Protein AF-A0A8J4TIN0-F1 (afdb_monomer)

Sequence (185 aa):
VQVGTSHQEQRIVGYITCTHLHAIEGDASVRCEQLDLLLQWGAEFRRNTARSAAQEKGVEDQVAFDVILGDLNFDNCSSEDKLEQQHSVFTQYRDPCRLGPGEDKPWALGTLLDTSGLYDEEVSSPESLQKVMENEEGRKEYLVFPASKNHCPSQKGRKIPLKGNGRRIDYILYREEGLRADWKV

Nearest PDB structures (foldseek):
  5uvg-assembly1_A  TM=9.210E-01  e=1.096E-22  Homo sapiens
  4fva-assembly1_A  TM=5.205E-01  e=1.744E-01  Caenorhabditis elegans

Secondary structure (DSSP, 8-state):
---EE-TTS-EEEEEEEEEE----TT-HHHHHHHHHHHHHHHHHHHHHHSPPTTTSS-PPPEEEEEEEEEE-S--SS-STTHHHHT-THHHHSB-TTEEETTEE-TT-----B-GGGTT-GGGSSHHHHHHHHHSHHHHHHHB--PPPTT--S--TT------SS----EEEEE--TT--S----

InterPro domains:
  IPR036691 Endonuclease/exonuclease/phosphatase superfamily [G3DSA:3.60.10.10] (5-184)
  IPR036691 Endonuclease/exonuclease/phosphatase superfamily [SSF56219] (15-178)
  IPR038772 Sphingomyelinase C/Sphingomyelin phosphodiesterase 2-like [PTHR16320] (1-184)

Radius of gyration: 20.29 Å; Cα contacts (8 Å, |Δi|>4): 275; chains: 1; bounding box: 51×32×59 Å

Solvent-accessible surface area (backbone atoms only — not comparable to full-atom values): 10996 Å² total; per-residue (Å²): 139,76,70,49,69,47,99,81,74,33,41,26,41,70,48,79,46,77,52,74,48,65,69,63,85,86,49,48,69,58,43,41,52,50,52,52,50,50,54,52,50,52,52,48,51,48,64,74,68,50,67,58,60,85,80,45,105,45,70,62,68,42,46,70,47,40,35,46,34,38,41,53,57,46,32,41,67,41,81,80,30,48,67,53,38,65,37,70,62,62,79,63,24,45,49,87,49,51,74,51,69,48,32,58,35,95,85,44,59,32,66,41,64,32,76,91,49,62,83,38,78,72,46,67,43,75,72,38,35,49,58,32,62,74,32,72,69,41,33,61,52,39,29,36,57,76,76,61,99,83,66,76,98,70,63,69,93,58,92,65,92,78,80,83,52,41,31,34,24,63,48,65,26,36,41,66,84,70,54,76,83,82,76,80,127

pLDDT: mean 86.43, std 16.42, range [33.03, 98.81]

Organism: Clarias magur (NCBI:txid1594786)

Foldseek 3Di:
DDAQADPVRAGEDEAEAEDAADQDQLVLVRLLVVVVVVVVVSVVVCVVPWDDCVPDVHDTHQYQWYKYWYFSNAFQADPRNQSVLPHCSCVFWPFPQAPGRNGGDQPDAADAWDPVCCPPPQCVDPVSVVVLLVDQVSLQQTAAADDDPDDDDHSHPDPDPGDDHHGHRITMIIGPPRNDPPPDD

Mean predicted aligned error: 7.44 Å

Structure (mmCIF, N/CA/C/O backbone):
data_AF-A0A8J4TIN0-F1
#
_entry.id   AF-A0A8J4TIN0-F1
#
loop_
_atom_site.group_PDB
_atom_site.id
_atom_site.type_symbol
_atom_site.label_atom_id
_atom_site.label_alt_id
_atom_site.label_comp_id
_atom_site.label_asym_id
_atom_site.label_entity_id
_atom_site.label_seq_id
_atom_site.pdbx_PDB_ins_code
_atom_site.Cartn_x
_atom_site.Cartn_y
_atom_site.Cartn_z
_atom_site.occupancy
_atom_site.B_iso_or_equiv
_atom_site.auth_seq_id
_atom_site.auth_comp_id
_atom_site.auth_asym_id
_atom_site.auth_atom_id
_atom_site.pdbx_PDB_model_num
ATOM 1 N N . VAL A 1 1 ? -17.783 8.582 6.334 1.00 66.56 1 VAL A N 1
ATOM 2 C CA . VAL A 1 1 ? -17.297 8.021 7.616 1.00 66.56 1 VAL A CA 1
ATOM 3 C C . VAL A 1 1 ? -17.454 9.093 8.681 1.00 66.56 1 VAL A C 1
ATOM 5 O O . VAL A 1 1 ? -16.962 10.192 8.463 1.00 66.56 1 VAL A O 1
ATOM 8 N N . GLN A 1 2 ? -18.183 8.825 9.765 1.00 77.19 2 GLN A N 1
ATOM 9 C CA . GLN A 1 2 ? -18.395 9.778 10.862 1.00 77.19 2 GLN A CA 1
ATOM 10 C C . GLN A 1 2 ? -17.591 9.318 12.080 1.00 77.19 2 GLN A C 1
ATOM 12 O O . GLN A 1 2 ? -17.669 8.153 12.450 1.00 77.19 2 GLN A O 1
ATOM 17 N N . VAL A 1 3 ? -16.824 10.223 12.686 1.00 85.94 3 VAL A N 1
ATOM 18 C CA . VAL A 1 3 ? -16.148 10.028 13.980 1.00 85.94 3 VAL A CA 1
ATOM 19 C C . VAL A 1 3 ? -16.729 11.015 14.993 1.00 85.94 3 VAL A C 1
ATOM 21 O O . VAL A 1 3 ? -17.290 12.037 14.597 1.00 85.94 3 VAL A O 1
ATOM 24 N N . GLY A 1 4 ? -16.616 10.725 16.288 1.00 84.94 4 GLY A N 1
ATOM 25 C CA . GLY A 1 4 ? -17.179 11.561 17.353 1.00 84.94 4 GLY A CA 1
ATOM 26 C C . GLY A 1 4 ? -18.095 10.759 18.266 1.00 84.94 4 GLY A C 1
ATOM 27 O O . GLY A 1 4 ? -17.682 9.724 18.776 1.00 84.94 4 GLY A O 1
ATOM 28 N N . THR A 1 5 ? -19.324 11.222 18.470 1.00 84.38 5 THR A N 1
ATOM 29 C CA . THR A 1 5 ? -20.308 10.554 19.333 1.00 84.38 5 THR A CA 1
ATOM 30 C C . THR A 1 5 ? -21.545 10.190 18.518 1.00 84.38 5 THR A C 1
ATOM 32 O O . THR A 1 5 ? -22.040 11.007 17.741 1.00 84.38 5 THR A O 1
ATOM 35 N N . SER A 1 6 ? -22.030 8.959 18.667 1.00 83.12 6 SER A N 1
ATOM 36 C CA . SER A 1 6 ? -23.252 8.472 18.032 1.00 83.12 6 SER A CA 1
ATOM 37 C C . SER A 1 6 ? -24.503 9.034 18.720 1.00 83.12 6 SER A C 1
ATOM 39 O O . SER A 1 6 ? -24.442 9.576 19.823 1.00 83.12 6 SER A O 1
ATOM 41 N N . HIS A 1 7 ? -25.673 8.842 18.105 1.00 79.50 7 HIS A N 1
ATOM 42 C CA . HIS A 1 7 ? -26.965 9.183 18.718 1.00 79.50 7 HIS A CA 1
ATOM 43 C C . HIS A 1 7 ? -27.256 8.426 20.026 1.00 79.50 7 HIS A C 1
ATOM 45 O O . HIS A 1 7 ? -28.140 8.829 20.774 1.00 79.50 7 HIS A O 1
ATOM 51 N N . GLN A 1 8 ? -26.529 7.339 20.297 1.00 80.31 8 GLN A N 1
ATOM 52 C CA . GLN A 1 8 ? -26.635 6.531 21.516 1.00 80.31 8 GLN A CA 1
ATOM 53 C C . GLN A 1 8 ? -25.524 6.862 22.528 1.00 80.31 8 GLN A C 1
ATOM 55 O O . GLN A 1 8 ? -25.209 6.039 23.380 1.00 80.31 8 GLN A O 1
ATOM 60 N N . GLU A 1 9 ? -24.881 8.029 22.396 1.00 81.56 9 GLU A N 1
ATOM 61 C CA . GLU A 1 9 ? -23.750 8.472 23.228 1.00 81.56 9 GLU A CA 1
ATOM 62 C C . GLU A 1 9 ? -22.505 7.562 23.163 1.00 81.56 9 GLU A C 1
ATOM 64 O O . GLU A 1 9 ? -21.569 7.702 23.950 1.00 81.56 9 GLU A O 1
ATOM 69 N N . GLN A 1 10 ? -22.440 6.659 22.180 1.00 84.12 10 GLN A N 1
ATOM 70 C CA . GLN A 1 10 ? -21.285 5.792 21.955 1.00 84.12 10 GLN A CA 1
ATOM 71 C C . GLN A 1 10 ? -20.207 6.539 21.166 1.00 84.12 10 GLN A C 1
ATOM 73 O O . GLN A 1 10 ? -20.497 7.184 20.157 1.00 84.12 10 GLN A O 1
ATOM 78 N N . ARG A 1 11 ? -18.945 6.439 21.587 1.00 86.38 11 ARG A N 1
ATOM 79 C CA . ARG A 1 11 ? -17.830 7.060 20.867 1.00 86.38 11 ARG A CA 1
ATOM 80 C C . ARG A 1 11 ? -17.535 6.281 19.586 1.00 86.38 11 ARG A C 1
ATOM 82 O O . ARG A 1 11 ? -17.356 5.069 19.623 1.00 86.38 11 ARG A O 1
ATOM 89 N N . ILE A 1 12 ? -17.445 6.991 18.469 1.00 89.75 12 ILE A N 1
ATOM 90 C CA . ILE A 1 12 ? -17.038 6.461 17.172 1.00 89.75 12 ILE A CA 1
ATOM 91 C C . ILE A 1 12 ? -15.608 6.926 16.886 1.00 89.75 12 ILE A C 1
ATOM 93 O O . ILE A 1 12 ? -15.347 8.129 16.790 1.00 89.75 12 ILE A O 1
ATOM 97 N N . VAL A 1 13 ? -14.678 5.982 16.759 1.00 91.31 13 VAL A N 1
ATOM 98 C CA . VAL A 1 13 ? -13.233 6.226 16.623 1.00 91.31 13 VAL A CA 1
ATOM 99 C C . VAL A 1 13 ? -12.678 5.629 15.335 1.00 91.31 13 VAL A C 1
ATOM 101 O O . VAL A 1 13 ? -13.277 4.738 14.739 1.00 91.31 13 VAL A O 1
ATOM 104 N N . GLY A 1 14 ? -11.505 6.094 14.919 1.00 93.06 14 GLY A N 1
ATOM 105 C CA . GLY A 1 14 ? -10.741 5.496 13.831 1.00 93.06 14 GLY A CA 1
ATOM 106 C C . GLY A 1 14 ? -9.277 5.354 14.223 1.00 93.06 14 GLY A C 1
ATOM 107 O O . GLY A 1 14 ? -8.765 6.159 15.002 1.00 93.06 14 GLY A O 1
ATOM 108 N N . TYR A 1 15 ? -8.623 4.330 13.688 1.00 95.50 15 TYR A N 1
ATOM 109 C CA . TYR A 1 15 ? -7.209 4.047 13.912 1.00 95.50 15 TYR A CA 1
ATOM 110 C C . TYR A 1 15 ? -6.433 4.219 12.607 1.00 95.50 15 TYR A C 1
ATOM 112 O O . TYR A 1 15 ? -6.890 3.804 11.542 1.00 95.50 15 TYR A O 1
ATOM 120 N N . ILE A 1 16 ? -5.277 4.877 12.694 1.00 97.31 16 ILE A N 1
ATOM 121 C CA . ILE A 1 16 ? -4.362 5.083 11.571 1.00 97.31 16 ILE A CA 1
ATOM 122 C C . ILE A 1 16 ? -2.955 4.767 12.057 1.00 97.31 16 ILE A C 1
ATOM 124 O O . ILE A 1 16 ? -2.523 5.265 13.096 1.00 97.31 16 ILE A O 1
ATOM 128 N N . THR A 1 17 ? -2.230 3.970 11.288 1.00 98.12 17 THR A N 1
ATOM 129 C CA . THR A 1 17 ? -0.797 3.745 11.447 1.00 98.12 17 THR A CA 1
ATOM 130 C C . THR A 1 17 ? -0.103 4.095 10.140 1.00 98.12 17 THR A C 1
ATOM 132 O O . THR A 1 17 ? -0.510 3.630 9.080 1.00 98.12 17 THR A O 1
ATOM 135 N N . CYS A 1 18 ? 0.932 4.929 10.219 1.00 98.31 18 CYS A N 1
ATOM 136 C CA . CYS A 1 18 ? 1.785 5.286 9.091 1.00 98.31 18 CYS A CA 1
ATOM 137 C C . CYS A 1 18 ? 3.215 4.833 9.397 1.00 98.31 18 CYS A C 1
ATOM 139 O O . CYS A 1 18 ? 3.707 5.118 10.491 1.00 98.31 18 CYS A O 1
ATOM 141 N N . THR A 1 19 ? 3.862 4.117 8.478 1.00 98.56 19 THR A N 1
ATOM 142 C CA . THR A 1 19 ? 5.218 3.582 8.678 1.00 98.56 19 THR A CA 1
ATOM 143 C C . THR A 1 19 ? 6.106 3.779 7.449 1.00 98.56 19 THR A C 1
ATOM 145 O O . THR A 1 19 ? 5.620 4.038 6.352 1.00 98.56 19 THR A O 1
ATOM 148 N N . HIS A 1 20 ? 7.415 3.656 7.653 1.00 98.69 20 HIS A N 1
ATOM 149 C CA . HIS A 1 20 ? 8.422 3.563 6.602 1.00 98.69 20 HIS A CA 1
ATOM 150 C C . HIS A 1 20 ? 9.360 2.410 6.984 1.00 98.69 20 HIS A C 1
ATOM 152 O O . HIS A 1 20 ? 10.064 2.496 7.993 1.00 98.69 20 HIS A O 1
ATOM 158 N N . LEU A 1 21 ? 9.317 1.310 6.230 1.00 98.62 21 LEU A N 1
ATOM 159 C CA . LEU A 1 21 ? 10.088 0.097 6.523 1.00 98.62 21 LEU A CA 1
ATOM 160 C C . LEU A 1 21 ? 11.512 0.142 5.956 1.00 98.62 21 LEU A C 1
ATOM 162 O O . LEU A 1 21 ? 11.878 1.025 5.189 1.00 98.62 21 LEU A O 1
ATOM 166 N N . HIS A 1 22 ? 12.330 -0.834 6.342 1.00 98.31 22 HIS A N 1
ATOM 167 C CA . HIS A 1 22 ? 13.711 -0.985 5.889 1.00 98.31 22 HIS A CA 1
ATOM 168 C C . HIS A 1 22 ? 13.824 -1.078 4.358 1.00 98.31 22 HIS A C 1
ATOM 170 O O . HIS A 1 22 ? 13.220 -1.950 3.734 1.00 98.31 22 HIS A O 1
ATOM 176 N N . ALA A 1 23 ? 14.640 -0.201 3.769 1.00 96.38 23 ALA A N 1
ATOM 177 C CA . ALA A 1 23 ? 14.679 0.026 2.322 1.00 96.38 23 ALA A CA 1
ATOM 178 C C . ALA A 1 23 ? 15.636 -0.885 1.535 1.00 96.38 23 ALA A C 1
ATOM 180 O O . ALA A 1 23 ? 15.582 -0.920 0.309 1.00 96.38 23 ALA A O 1
ATOM 181 N N . ILE A 1 24 ? 16.548 -1.600 2.203 1.00 93.38 24 ILE A N 1
ATOM 182 C CA . ILE A 1 24 ? 17.577 -2.377 1.498 1.00 93.38 24 ILE A CA 1
ATOM 183 C C . ILE A 1 24 ? 16.939 -3.606 0.839 1.00 93.38 24 ILE A C 1
ATOM 185 O O . ILE A 1 24 ? 16.330 -4.450 1.500 1.00 93.38 24 ILE A O 1
ATOM 189 N N . GLU A 1 25 ? 17.081 -3.720 -0.480 1.00 86.69 25 GLU A N 1
ATOM 190 C CA . GLU A 1 25 ? 16.621 -4.886 -1.237 1.00 86.69 25 GLU A CA 1
ATOM 191 C C . GLU A 1 25 ? 17.350 -6.163 -0.790 1.00 86.69 25 GLU A C 1
ATOM 193 O O . GLU A 1 25 ? 18.559 -6.158 -0.565 1.00 86.69 25 GLU A O 1
ATOM 198 N N . GLY A 1 26 ? 16.617 -7.274 -0.678 1.00 86.19 26 GLY A N 1
ATOM 199 C CA . GLY A 1 26 ? 17.156 -8.562 -0.226 1.00 86.19 26 GLY A CA 1
ATOM 200 C C . GLY A 1 26 ? 17.101 -8.793 1.289 1.00 86.19 26 GLY A C 1
ATOM 201 O O . GLY A 1 26 ? 17.151 -9.946 1.716 1.00 86.19 26 GLY A O 1
ATOM 202 N N . ASP A 1 27 ? 16.884 -7.750 2.096 1.00 95.06 27 ASP A N 1
ATOM 203 C CA . ASP A 1 27 ? 16.746 -7.851 3.558 1.00 95.06 27 ASP A CA 1
ATOM 204 C C . ASP A 1 27 ? 15.302 -8.184 3.990 1.00 95.06 27 ASP A C 1
ATOM 206 O O . ASP A 1 27 ? 14.740 -7.599 4.922 1.00 95.06 27 ASP A O 1
ATOM 210 N N . ALA A 1 28 ? 14.687 -9.161 3.320 1.00 96.25 28 ALA A N 1
ATOM 211 C CA . ALA A 1 28 ? 13.291 -9.542 3.529 1.00 96.25 28 ALA A CA 1
ATOM 212 C C . ALA A 1 28 ? 12.978 -9.948 4.978 1.00 96.25 28 ALA A C 1
ATOM 214 O O . ALA A 1 28 ? 11.916 -9.629 5.509 1.00 96.25 28 ALA A O 1
ATOM 215 N N . SER A 1 29 ? 13.920 -10.606 5.664 1.00 97.62 29 SER A N 1
ATOM 216 C CA . SER A 1 29 ? 13.745 -10.992 7.069 1.00 97.62 29 SER A CA 1
ATOM 217 C C . SER A 1 29 ? 13.587 -9.786 7.995 1.00 97.62 29 SER A C 1
ATOM 219 O O . SER A 1 29 ? 12.789 -9.849 8.926 1.00 97.62 29 SER A O 1
ATOM 221 N N . VAL A 1 30 ? 14.306 -8.690 7.722 1.00 98.44 30 VAL A N 1
ATOM 222 C CA . VAL A 1 30 ? 14.213 -7.451 8.508 1.00 98.44 30 VAL A CA 1
ATOM 223 C C . VAL A 1 30 ? 12.834 -6.828 8.321 1.00 98.44 30 VAL A C 1
ATOM 225 O O . VAL A 1 30 ? 12.182 -6.478 9.301 1.00 98.44 30 VAL A O 1
ATOM 228 N N . ARG A 1 31 ? 12.349 -6.740 7.075 1.00 98.69 31 ARG A N 1
ATOM 229 C CA . ARG A 1 31 ? 11.003 -6.218 6.798 1.00 98.69 31 ARG A CA 1
ATOM 230 C C . ARG A 1 31 ? 9.904 -7.088 7.410 1.00 98.69 31 ARG A C 1
ATOM 232 O O . ARG A 1 31 ? 8.967 -6.540 7.980 1.00 98.69 31 ARG A O 1
ATOM 239 N N . CYS A 1 32 ? 10.026 -8.416 7.362 1.00 98.69 32 CYS A N 1
ATOM 240 C CA . CYS A 1 32 ? 9.088 -9.321 8.037 1.00 98.69 32 CYS A CA 1
ATOM 241 C C . CYS A 1 32 ? 9.041 -9.076 9.552 1.00 98.69 32 CYS A C 1
ATOM 243 O O . CYS A 1 32 ? 7.956 -8.914 10.100 1.00 98.69 32 CYS A O 1
ATOM 245 N N . GLU A 1 33 ? 10.193 -8.959 10.219 1.00 98.75 33 GLU A N 1
ATOM 246 C CA . GLU A 1 33 ? 10.240 -8.647 11.655 1.00 98.75 33 GLU A CA 1
ATOM 247 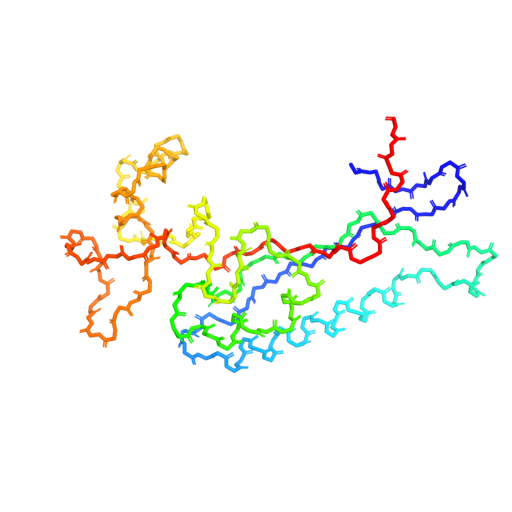C C . GLU A 1 33 ? 9.613 -7.277 11.961 1.00 98.75 33 GLU A C 1
ATOM 249 O O . GLU A 1 33 ? 8.860 -7.120 12.923 1.00 98.75 33 GLU A O 1
ATOM 254 N N . GLN A 1 34 ? 9.857 -6.275 11.113 1.00 98.81 34 GLN A N 1
ATOM 255 C CA . GLN A 1 34 ? 9.218 -4.968 11.256 1.00 98.81 34 GLN A CA 1
ATOM 256 C C . GLN A 1 34 ? 7.693 -5.036 11.089 1.00 98.81 34 GLN A C 1
ATOM 258 O O . GLN A 1 34 ? 6.978 -4.327 11.797 1.00 98.81 34 GLN A O 1
ATOM 263 N N . LEU A 1 35 ? 7.178 -5.882 10.192 1.00 98.81 35 LEU A N 1
ATOM 264 C CA . LEU A 1 35 ? 5.739 -6.099 10.030 1.00 98.81 35 LEU A CA 1
ATOM 265 C C . LEU A 1 35 ? 5.125 -6.837 11.233 1.00 98.81 35 LEU A C 1
ATOM 267 O O . LEU A 1 35 ? 3.998 -6.519 11.621 1.00 98.81 35 LEU A O 1
ATOM 2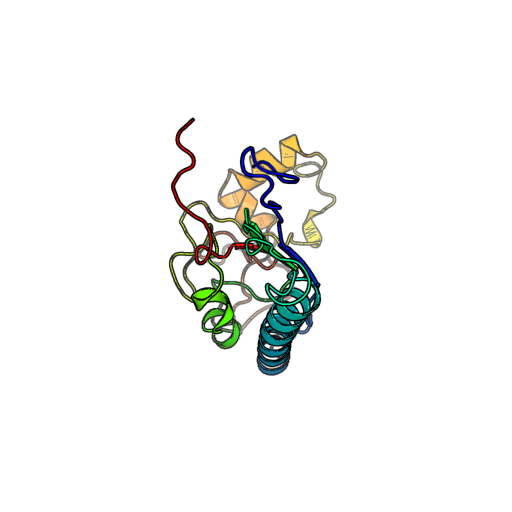71 N N . ASP A 1 36 ? 5.845 -7.778 11.848 1.00 98.69 36 ASP A N 1
ATOM 272 C CA . ASP A 1 36 ? 5.425 -8.420 13.101 1.00 98.69 36 ASP A CA 1
ATOM 273 C C . ASP A 1 36 ? 5.310 -7.386 14.235 1.00 98.69 36 ASP A C 1
ATOM 275 O O . ASP A 1 36 ? 4.274 -7.293 14.906 1.00 98.69 36 ASP A O 1
ATOM 279 N N . LEU A 1 37 ? 6.336 -6.544 14.402 1.00 98.75 37 LEU A N 1
ATOM 280 C CA . LEU A 1 37 ? 6.343 -5.458 15.387 1.00 98.75 37 LEU A CA 1
ATOM 281 C C . LEU A 1 37 ? 5.236 -4.433 15.120 1.00 98.75 37 LEU A C 1
ATOM 283 O O . LEU A 1 37 ? 4.566 -3.996 16.054 1.00 98.75 37 LEU A O 1
ATOM 287 N N . LEU A 1 38 ? 4.985 -4.091 13.854 1.00 98.50 38 LEU A N 1
ATOM 288 C CA . LEU A 1 38 ? 3.901 -3.196 13.445 1.00 98.50 38 LEU A CA 1
ATOM 289 C C . LEU A 1 38 ? 2.533 -3.711 13.916 1.00 98.50 38 LEU A C 1
ATOM 291 O O . LEU A 1 38 ? 1.742 -2.948 14.476 1.00 98.50 38 LEU A O 1
ATOM 295 N N . LEU A 1 39 ? 2.257 -5.005 13.729 1.00 97.88 39 LEU A N 1
ATOM 296 C CA . LEU A 1 39 ? 1.016 -5.629 14.194 1.00 97.88 39 LEU A CA 1
ATOM 297 C C . LEU A 1 39 ? 0.927 -5.646 15.724 1.00 97.88 39 LEU A C 1
ATOM 299 O O . LEU A 1 39 ? -0.133 -5.341 16.282 1.00 97.88 39 LEU A O 1
ATOM 303 N N . GLN A 1 40 ? 2.030 -5.967 16.404 1.00 98.19 40 GLN A N 1
ATOM 304 C CA . GLN A 1 40 ? 2.100 -5.967 17.863 1.00 98.19 40 GLN A CA 1
ATOM 305 C C . GLN A 1 40 ? 1.826 -4.572 18.439 1.00 98.19 40 GLN A C 1
ATOM 307 O O . GLN A 1 40 ? 0.961 -4.424 19.308 1.00 98.19 40 GLN A O 1
ATOM 312 N N . TRP A 1 41 ? 2.517 -3.547 17.939 1.00 98.38 41 TRP A N 1
ATOM 313 C CA . TRP A 1 41 ? 2.365 -2.167 18.396 1.00 98.38 41 TRP A CA 1
ATOM 314 C C . TRP A 1 41 ? 0.992 -1.597 18.055 1.00 98.38 41 TRP A C 1
ATOM 316 O O . TRP A 1 41 ? 0.397 -0.921 18.891 1.00 98.38 41 TRP A O 1
ATOM 326 N N . GLY A 1 42 ? 0.433 -1.916 16.883 1.00 95.75 42 GLY A N 1
ATOM 327 C CA . GLY A 1 42 ? -0.932 -1.523 16.528 1.00 95.75 42 GLY A CA 1
ATOM 328 C C . GLY A 1 42 ? -1.975 -2.106 17.492 1.00 95.75 42 GLY A C 1
ATOM 329 O O . GLY A 1 42 ? -2.870 -1.397 17.963 1.00 95.75 42 GLY A O 1
ATOM 330 N N . ALA A 1 43 ? -1.833 -3.385 17.855 1.00 94.19 43 ALA A N 1
ATOM 331 C CA . ALA A 1 43 ? -2.702 -4.033 18.836 1.00 94.19 43 ALA A CA 1
ATOM 332 C C . ALA A 1 43 ? -2.529 -3.449 20.251 1.00 94.19 43 ALA A C 1
ATOM 334 O O . ALA A 1 43 ? -3.515 -3.260 20.968 1.00 94.19 43 ALA A O 1
ATOM 335 N N . GLU A 1 44 ? -1.295 -3.147 20.656 1.00 96.19 44 GLU A N 1
ATOM 336 C CA . GLU A 1 44 ? -0.998 -2.501 21.935 1.00 96.19 44 GLU A CA 1
ATOM 337 C C . GLU A 1 44 ? -1.581 -1.087 22.010 1.00 96.19 44 GLU A C 1
ATOM 339 O O . GLU A 1 44 ? -2.279 -0.762 22.972 1.00 96.19 44 GLU A O 1
ATOM 344 N N . PHE A 1 45 ? -1.377 -0.272 20.974 1.00 95.56 45 PHE A N 1
ATOM 345 C CA . PHE A 1 45 ? -1.922 1.079 20.888 1.00 95.56 45 PHE A CA 1
ATOM 346 C C . PHE A 1 45 ? -3.446 1.070 21.006 1.00 95.56 45 PHE A C 1
ATOM 348 O O . PHE A 1 45 ? -4.011 1.821 21.802 1.00 95.56 45 PHE A O 1
ATOM 355 N N . ARG A 1 46 ? -4.122 0.172 20.280 1.00 91.25 46 ARG A N 1
ATOM 356 C CA . ARG A 1 46 ? -5.572 -0.027 20.403 1.00 91.25 46 ARG A CA 1
ATOM 357 C C . ARG A 1 46 ? -5.985 -0.367 21.828 1.00 91.25 46 ARG A C 1
ATOM 359 O O . ARG A 1 46 ? -6.879 0.279 22.360 1.00 91.25 46 ARG A O 1
ATOM 366 N N . ARG A 1 47 ? -5.323 -1.337 22.460 1.00 90.19 47 ARG A N 1
ATOM 367 C CA . ARG A 1 47 ? -5.635 -1.758 23.834 1.00 90.19 47 ARG A CA 1
ATOM 368 C C . ARG A 1 47 ? -5.465 -0.620 24.844 1.00 90.19 47 ARG A C 1
ATOM 370 O O . ARG A 1 47 ? -6.281 -0.493 25.747 1.00 90.19 47 ARG A O 1
ATOM 377 N N . ASN A 1 48 ? -4.431 0.200 24.673 1.00 91.50 48 ASN A N 1
ATOM 378 C CA . ASN A 1 48 ? -4.094 1.285 25.598 1.00 91.50 48 ASN A CA 1
ATOM 379 C C . ASN A 1 48 ? -4.952 2.542 25.399 1.00 91.50 48 ASN A C 1
ATOM 381 O O . ASN A 1 48 ? -5.019 3.385 26.291 1.00 91.50 48 ASN A O 1
ATOM 385 N N . THR A 1 49 ? -5.585 2.691 24.235 1.00 90.00 49 THR A N 1
ATOM 386 C CA . THR A 1 49 ? -6.400 3.870 23.893 1.00 90.00 49 THR A CA 1
ATOM 387 C C . THR A 1 49 ? -7.898 3.589 23.853 1.00 90.00 49 THR A C 1
ATOM 389 O O . THR A 1 49 ? -8.688 4.536 23.876 1.00 90.00 49 THR A O 1
ATOM 392 N N . ALA A 1 50 ? -8.293 2.315 23.804 1.00 84.31 50 ALA A N 1
ATOM 393 C CA . ALA A 1 50 ? -9.676 1.900 23.960 1.00 84.31 50 ALA A CA 1
ATOM 394 C C . ALA A 1 50 ? -10.170 2.260 25.364 1.00 84.31 50 ALA A C 1
ATOM 396 O O . ALA A 1 50 ? -9.489 2.019 26.366 1.00 84.31 50 ALA A O 1
ATOM 397 N N . ARG A 1 51 ? -11.381 2.814 25.454 1.00 73.69 51 ARG A N 1
ATOM 398 C CA . ARG A 1 51 ? -12.036 2.972 26.755 1.00 73.69 51 ARG A CA 1
ATOM 399 C C . ARG A 1 51 ? -12.323 1.595 27.346 1.00 73.69 51 ARG A C 1
ATOM 401 O O . ARG A 1 51 ? -13.011 0.779 26.741 1.00 73.69 51 ARG A O 1
ATOM 408 N N . SER A 1 52 ? -11.810 1.346 28.548 1.00 57.78 52 SER A N 1
ATOM 409 C CA . SER A 1 52 ? -12.184 0.160 29.312 1.00 57.78 52 SER A CA 1
ATOM 410 C C . SER A 1 52 ? -13.633 0.297 29.777 1.00 57.78 52 SER A C 1
ATOM 412 O O . SER A 1 52 ? -13.972 1.267 30.460 1.00 57.78 52 SER A O 1
ATOM 414 N N . ALA A 1 53 ? -14.460 -0.713 29.495 1.00 52.31 53 ALA A N 1
ATOM 415 C CA . ALA A 1 53 ? -15.817 -0.854 30.036 1.00 52.31 53 ALA A CA 1
ATOM 416 C C . ALA A 1 53 ? -15.869 -0.844 31.585 1.00 52.31 53 ALA A C 1
ATOM 418 O O . ALA A 1 53 ? -16.948 -0.814 32.172 1.00 52.31 53 ALA A O 1
ATOM 419 N N . ALA A 1 54 ? -14.711 -0.887 32.261 1.00 49.25 54 ALA A N 1
ATOM 420 C CA . ALA A 1 54 ? -14.592 -0.854 33.714 1.00 49.25 54 ALA A CA 1
ATOM 421 C C . ALA A 1 54 ? -14.457 0.559 34.323 1.00 49.25 54 ALA A C 1
ATOM 423 O O . ALA A 1 54 ? -14.583 0.682 35.540 1.00 49.25 54 ALA A O 1
ATOM 424 N N . GLN A 1 55 ? -14.179 1.613 33.540 1.00 51.56 55 GLN A N 1
ATOM 425 C CA . GLN A 1 55 ? -13.912 2.959 34.089 1.00 51.56 55 GLN A CA 1
ATOM 426 C C . GLN A 1 55 ? -15.115 3.908 34.078 1.00 51.56 55 GLN A C 1
ATOM 428 O O . GLN A 1 55 ? -15.205 4.788 34.927 1.00 51.56 55 GLN A O 1
ATOM 433 N N . GLU A 1 56 ? -16.081 3.682 33.201 1.00 50.12 56 GLU A N 1
ATOM 434 C CA . GLU A 1 56 ? -17.394 4.324 33.216 1.00 50.12 56 GLU A CA 1
ATOM 435 C C . GLU A 1 56 ? -18.413 3.244 32.843 1.00 50.12 56 GLU A C 1
ATOM 437 O O . GLU A 1 56 ? -18.037 2.235 32.255 1.00 50.12 56 GLU A O 1
ATOM 442 N N . LYS A 1 57 ? -19.695 3.412 33.180 1.00 52.56 57 LYS A N 1
ATOM 443 C CA . LYS A 1 57 ? -20.797 2.514 32.768 1.00 52.56 57 LYS A CA 1
ATOM 444 C C . LYS A 1 57 ? -21.030 2.568 31.240 1.00 52.56 57 LYS A C 1
ATOM 446 O O . LYS A 1 57 ? -22.139 2.841 30.791 1.00 52.56 57 LYS A O 1
ATOM 451 N N . GLY A 1 58 ? -19.970 2.433 30.454 1.00 55.03 58 GLY A N 1
ATOM 452 C CA . GLY A 1 58 ? -19.837 2.938 29.101 1.00 55.03 58 GLY A CA 1
ATOM 453 C C . GLY A 1 58 ? -19.707 1.815 28.088 1.00 55.03 58 GLY A C 1
ATOM 454 O O . GLY A 1 58 ? -18.986 0.840 28.288 1.00 55.03 58 GLY A O 1
ATOM 455 N N . VAL A 1 59 ? -20.439 1.986 26.997 1.00 66.88 59 VAL A N 1
ATOM 456 C CA . VAL A 1 59 ? -20.405 1.152 25.797 1.00 66.88 59 VAL A CA 1
ATOM 457 C C . VAL A 1 59 ? -18.988 1.173 25.202 1.00 66.88 59 VAL A C 1
ATOM 459 O O . VAL A 1 59 ? -18.361 2.233 25.178 1.00 66.88 59 VAL A O 1
ATOM 462 N N . GLU A 1 60 ? -18.484 0.027 24.726 1.00 78.88 60 GLU A N 1
ATOM 463 C CA . GLU A 1 60 ? -17.195 -0.048 24.014 1.00 78.88 60 GLU A CA 1
ATOM 464 C C . GLU A 1 60 ? -17.141 0.939 22.837 1.00 78.88 60 GLU A C 1
ATOM 466 O O . GLU A 1 60 ? -18.165 1.234 22.214 1.00 78.88 60 GLU A O 1
ATOM 471 N N . ASP A 1 61 ? -15.947 1.432 22.502 1.00 85.31 61 ASP A N 1
ATOM 472 C CA . ASP A 1 61 ? -15.763 2.323 21.355 1.00 85.31 61 ASP A CA 1
ATOM 473 C C . ASP A 1 61 ? -16.208 1.626 20.051 1.00 85.31 61 ASP A C 1
ATOM 475 O O . ASP A 1 61 ? -15.821 0.494 19.753 1.00 85.31 61 ASP A O 1
ATOM 479 N N . GLN A 1 62 ? -17.002 2.317 19.232 1.00 86.88 62 GLN A N 1
ATOM 480 C CA . GLN A 1 62 ? -17.331 1.874 17.881 1.00 86.88 62 GLN A CA 1
ATOM 481 C C . GLN A 1 62 ? -16.192 2.255 16.933 1.00 86.88 62 GLN A C 1
ATOM 483 O O . GLN A 1 62 ? -15.900 3.431 16.727 1.00 86.88 62 GLN A O 1
ATOM 488 N N . VAL A 1 63 ? -15.563 1.269 16.304 1.00 90.06 63 VAL A N 1
ATOM 489 C CA . VAL A 1 63 ? -14.480 1.503 15.343 1.00 90.06 63 VAL A CA 1
ATOM 490 C C . VAL A 1 63 ? -15.072 1.726 13.951 1.00 90.06 63 VAL A C 1
ATOM 492 O O . VAL A 1 63 ? -15.678 0.826 13.377 1.00 90.06 63 VAL A O 1
ATOM 495 N N . ALA A 1 64 ? -14.887 2.921 13.396 1.00 91.50 64 ALA A N 1
ATOM 496 C CA . ALA A 1 64 ? -15.324 3.269 12.047 1.00 91.50 64 ALA A CA 1
ATOM 497 C C . ALA A 1 64 ? -14.313 2.891 10.957 1.00 91.50 64 ALA A C 1
ATOM 499 O O . ALA A 1 64 ? -14.716 2.650 9.824 1.00 91.50 64 ALA A O 1
ATOM 500 N N . PHE A 1 65 ? -13.016 2.881 11.272 1.00 93.62 65 PHE A N 1
ATOM 501 C CA . PHE A 1 65 ? -11.954 2.436 10.368 1.00 93.62 65 PHE A CA 1
ATOM 502 C C . PHE A 1 65 ? -10.676 2.100 11.132 1.00 93.62 65 PHE A C 1
ATOM 504 O O . PHE A 1 65 ? -10.443 2.582 12.243 1.00 93.62 65 PHE A O 1
ATOM 511 N N . ASP A 1 66 ? -9.845 1.284 10.497 1.00 95.75 66 ASP A N 1
ATOM 512 C CA . ASP A 1 66 ? -8.512 0.922 10.953 1.00 95.75 66 ASP A CA 1
ATOM 513 C C . ASP A 1 66 ? -7.614 0.739 9.739 1.00 95.75 66 ASP A C 1
ATOM 515 O O . ASP A 1 66 ? -7.875 -0.139 8.909 1.00 95.75 66 ASP A O 1
ATOM 519 N N . VAL A 1 67 ? -6.622 1.612 9.603 1.00 97.81 67 VAL A N 1
ATOM 520 C CA . VAL A 1 67 ? -5.817 1.733 8.391 1.00 97.81 67 VAL A CA 1
ATOM 521 C C . VAL A 1 67 ? -4.338 1.667 8.737 1.00 97.81 67 VAL A C 1
ATOM 523 O O . VAL A 1 67 ? -3.865 2.404 9.601 1.00 97.81 67 VAL A O 1
ATOM 526 N N . ILE A 1 68 ? -3.600 0.837 8.003 1.00 98.50 68 ILE A N 1
ATOM 5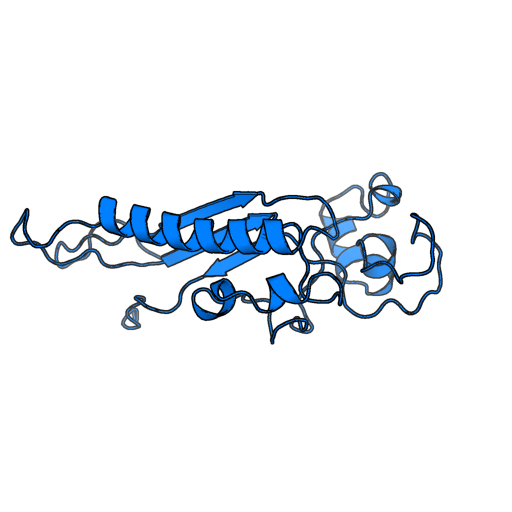27 C CA . ILE A 1 68 ? -2.136 0.859 7.956 1.00 98.50 68 ILE A CA 1
ATOM 528 C C . ILE A 1 68 ? -1.736 1.399 6.589 1.00 98.50 68 ILE A C 1
ATOM 530 O O . ILE A 1 68 ? -2.225 0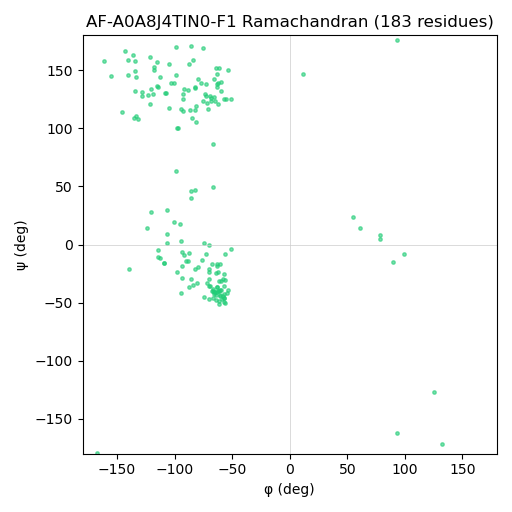.915 5.575 1.00 98.50 68 ILE A O 1
ATOM 534 N N . LEU A 1 69 ? -0.846 2.381 6.542 1.00 98.62 69 LEU A N 1
ATOM 535 C CA . LEU A 1 69 ? -0.336 2.922 5.288 1.00 98.62 69 LEU A CA 1
ATOM 536 C C . LEU A 1 69 ? 1.143 3.294 5.374 1.00 98.62 69 LEU A C 1
ATOM 538 O O . LEU A 1 69 ? 1.707 3.382 6.465 1.00 98.62 69 LEU A O 1
ATOM 542 N N . GLY A 1 70 ? 1.757 3.526 4.221 1.00 98.56 70 GLY A N 1
ATOM 543 C CA . GLY A 1 70 ? 3.121 4.037 4.120 1.00 98.56 70 GLY A CA 1
ATOM 544 C C . GLY A 1 70 ? 3.986 3.258 3.141 1.00 98.56 70 GLY A C 1
ATOM 545 O O . GLY A 1 70 ? 3.490 2.399 2.408 1.00 98.56 70 GLY A O 1
ATOM 546 N N . ASP A 1 71 ? 5.274 3.582 3.155 1.00 98.75 71 ASP A N 1
ATOM 547 C CA . ASP A 1 71 ? 6.286 2.953 2.312 1.00 98.75 71 ASP A CA 1
ATOM 548 C C . ASP A 1 71 ? 6.782 1.672 2.989 1.00 98.75 71 ASP A C 1
ATOM 550 O O . ASP A 1 71 ? 7.447 1.703 4.033 1.00 98.75 71 ASP A O 1
ATOM 554 N N . LEU A 1 72 ? 6.409 0.525 2.424 1.00 98.56 72 LEU A N 1
ATOM 555 C CA . LEU A 1 72 ? 6.799 -0.773 2.961 1.00 98.56 72 LEU A CA 1
ATOM 556 C C . LEU A 1 72 ? 8.070 -1.328 2.310 1.00 98.56 72 LEU A C 1
ATOM 558 O O . LEU A 1 72 ? 8.580 -2.342 2.785 1.00 98.56 72 LEU A O 1
ATOM 562 N N . ASN A 1 73 ? 8.605 -0.674 1.273 1.00 98.31 73 ASN A N 1
ATOM 563 C CA . ASN A 1 73 ? 9.841 -1.061 0.586 1.00 98.31 73 ASN A CA 1
ATOM 564 C C . ASN A 1 73 ? 9.886 -2.512 0.051 1.00 98.31 73 ASN A C 1
ATOM 566 O O . ASN A 1 73 ? 10.963 -3.070 -0.168 1.00 98.31 73 ASN A O 1
ATOM 570 N N . PHE A 1 74 ? 8.728 -3.128 -0.193 1.00 98.00 74 PHE A N 1
ATOM 571 C CA . PHE A 1 74 ? 8.606 -4.416 -0.880 1.00 98.00 74 PHE A CA 1
ATOM 572 C C . PHE A 1 74 ? 7.400 -4.395 -1.821 1.00 98.00 74 PHE A C 1
ATOM 574 O O . PHE A 1 74 ? 6.381 -3.772 -1.525 1.00 98.00 74 PHE A O 1
ATOM 581 N N . ASP A 1 75 ? 7.486 -5.072 -2.959 1.00 97.00 75 ASP A N 1
ATOM 582 C CA . ASP A 1 75 ? 6.397 -5.137 -3.931 1.00 97.00 75 ASP A CA 1
ATOM 583 C C . ASP A 1 75 ? 5.568 -6.428 -3.819 1.00 97.00 75 ASP A C 1
ATOM 585 O O . ASP A 1 75 ? 5.924 -7.388 -3.131 1.00 97.00 75 ASP A O 1
ATOM 589 N N . ASN A 1 76 ? 4.438 -6.462 -4.528 1.00 97.31 76 ASN A N 1
ATOM 590 C CA . ASN A 1 76 ? 3.577 -7.639 -4.627 1.00 97.31 76 ASN A CA 1
ATOM 591 C C . ASN A 1 76 ? 3.667 -8.330 -5.999 1.00 97.31 76 ASN A C 1
ATOM 593 O O . ASN A 1 76 ? 2.681 -8.902 -6.459 1.00 97.31 76 ASN A O 1
ATOM 597 N N . CYS A 1 77 ? 4.815 -8.261 -6.685 1.00 93.12 77 CYS A N 1
ATOM 598 C CA . CYS A 1 77 ? 4.974 -8.841 -8.027 1.00 93.12 77 CYS A CA 1
ATOM 599 C C . CYS A 1 77 ? 6.324 -9.538 -8.288 1.00 93.12 77 CYS A C 1
ATOM 601 O O . CYS A 1 77 ? 6.409 -10.381 -9.186 1.00 93.12 77 CYS A O 1
ATOM 603 N N . SER A 1 78 ? 7.368 -9.221 -7.525 1.00 92.19 78 SER A N 1
ATOM 604 C CA . SER A 1 78 ? 8.706 -9.801 -7.617 1.00 92.19 78 SER A CA 1
ATOM 605 C C . SER A 1 78 ? 8.812 -11.118 -6.851 1.00 92.19 78 SER A C 1
ATOM 607 O O . SER A 1 78 ? 8.032 -11.417 -5.946 1.00 92.19 78 SER A O 1
ATOM 609 N N . SER A 1 79 ? 9.802 -11.933 -7.220 1.00 90.94 79 SER A N 1
ATOM 610 C CA . SER A 1 79 ? 10.096 -13.180 -6.505 1.00 90.94 79 SER A CA 1
ATOM 611 C C . SER A 1 79 ? 10.947 -12.959 -5.253 1.00 90.94 79 SER A C 1
ATOM 613 O O . SER A 1 79 ? 10.981 -13.808 -4.363 1.00 90.94 79 SER A O 1
ATOM 615 N N . GLU A 1 80 ? 11.637 -11.825 -5.221 1.00 91.31 80 GLU A N 1
ATOM 616 C CA . GLU A 1 80 ? 12.563 -11.357 -4.205 1.00 91.31 80 GLU A CA 1
ATOM 617 C C . GLU A 1 80 ? 11.819 -10.977 -2.918 1.00 91.31 80 GLU A C 1
ATOM 619 O O . GLU A 1 80 ? 12.289 -11.315 -1.836 1.00 91.31 80 GLU A O 1
ATOM 624 N N . ASP A 1 81 ? 10.615 -10.410 -3.046 1.00 95.50 81 ASP A N 1
ATOM 625 C CA . ASP A 1 81 ? 9.777 -9.949 -1.929 1.00 95.50 81 ASP A CA 1
ATOM 626 C C . ASP A 1 81 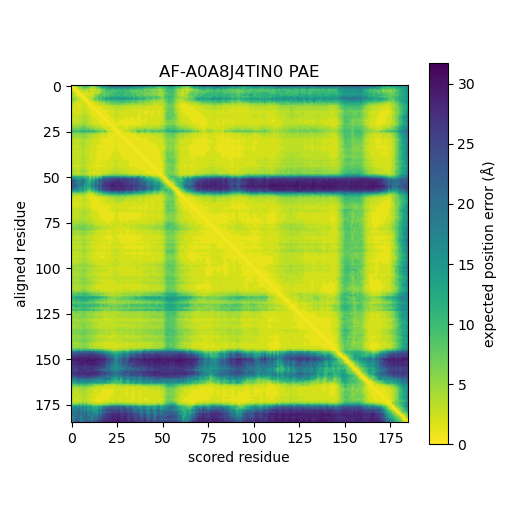? 8.729 -11.000 -1.482 1.00 95.50 81 ASP A C 1
ATOM 628 O O . ASP A 1 81 ? 7.729 -10.705 -0.821 1.00 95.50 81 ASP A O 1
ATOM 632 N N . LYS A 1 82 ? 8.920 -12.274 -1.858 1.00 96.31 82 LYS A N 1
ATOM 633 C CA . LYS A 1 82 ? 7.937 -13.350 -1.620 1.00 96.31 82 LYS A CA 1
ATOM 634 C C . LYS A 1 82 ? 7.619 -13.576 -0.137 1.00 96.31 82 LYS A C 1
ATOM 636 O O . LYS A 1 82 ? 6.512 -14.019 0.180 1.00 96.31 82 LYS A O 1
ATOM 641 N N . LEU A 1 83 ? 8.573 -13.341 0.764 1.00 98.00 83 LEU A N 1
ATOM 642 C CA . LEU A 1 83 ? 8.364 -13.570 2.197 1.00 98.00 83 LEU A CA 1
ATOM 643 C C . LEU A 1 83 ? 7.396 -12.532 2.772 1.00 98.00 83 LEU A C 1
ATOM 645 O O . LEU A 1 83 ? 6.414 -12.893 3.418 1.00 98.00 83 LEU A O 1
ATOM 649 N N . GLU A 1 84 ? 7.617 -11.263 2.451 1.00 98.62 84 GLU A N 1
ATOM 650 C CA . GLU A 1 84 ? 6.786 -10.133 2.850 1.00 98.62 84 GLU A CA 1
ATOM 651 C C . GLU A 1 84 ? 5.396 -10.237 2.228 1.00 98.62 84 GLU A C 1
ATOM 653 O O . GLU A 1 84 ? 4.385 -10.059 2.908 1.00 98.62 84 GLU A O 1
ATOM 658 N N . GLN A 1 85 ? 5.320 -10.641 0.956 1.00 98.31 85 GLN A N 1
ATOM 659 C CA . GLN A 1 85 ? 4.056 -10.901 0.270 1.00 98.31 85 GLN A CA 1
ATOM 660 C C . GLN A 1 85 ? 3.192 -11.930 1.006 1.00 98.31 85 GLN A C 1
ATOM 662 O O . GLN A 1 85 ? 1.968 -11.852 0.928 1.00 98.31 85 GLN A O 1
ATOM 667 N N . GLN A 1 86 ? 3.784 -12.891 1.714 1.00 98.31 86 GLN A N 1
ATOM 668 C CA . GLN A 1 86 ? 3.068 -13.929 2.465 1.00 98.31 86 GLN A CA 1
ATOM 669 C C . GLN A 1 86 ? 2.855 -13.573 3.943 1.00 98.31 86 GLN A C 1
ATOM 671 O O . GLN A 1 86 ? 2.301 -14.380 4.692 1.00 98.31 86 GLN A O 1
ATOM 676 N N . HIS A 1 87 ? 3.264 -12.376 4.365 1.00 98.62 87 HIS A N 1
ATOM 677 C CA . HIS A 1 87 ? 3.202 -11.956 5.754 1.00 98.62 87 HIS A CA 1
ATOM 678 C C . HIS A 1 87 ? 1.761 -11.879 6.287 1.00 98.62 87 HIS A C 1
ATOM 680 O O . HIS A 1 87 ? 0.816 -11.502 5.585 1.00 98.62 87 HIS A O 1
ATOM 686 N N . SER A 1 88 ? 1.599 -12.179 7.579 1.00 97.44 88 SER A N 1
ATOM 687 C CA . SER A 1 88 ? 0.302 -12.249 8.267 1.00 97.44 88 SER A CA 1
ATOM 688 C C . SER A 1 88 ? -0.463 -10.917 8.308 1.00 97.44 88 SER A C 1
ATOM 690 O O . SER A 1 88 ? -1.680 -10.907 8.508 1.00 97.44 88 SER A O 1
ATOM 692 N N . VAL A 1 89 ? 0.225 -9.796 8.055 1.00 98.06 89 VAL A N 1
ATOM 693 C CA . VAL A 1 89 ? -0.385 -8.462 7.921 1.00 98.06 89 VAL A CA 1
ATOM 694 C C . VAL A 1 89 ? -1.511 -8.471 6.890 1.00 98.06 89 VAL A C 1
ATOM 696 O O . VAL A 1 89 ? -2.564 -7.905 7.162 1.00 98.06 89 VAL A O 1
ATOM 699 N N . PHE A 1 90 ? -1.352 -9.201 5.780 1.00 97.94 90 PHE A N 1
ATOM 700 C CA . PHE A 1 90 ? -2.353 -9.291 4.711 1.00 97.94 90 PHE A CA 1
ATOM 701 C C . PHE A 1 90 ? -3.542 -10.199 5.049 1.00 97.94 90 PHE A C 1
ATOM 703 O O . PHE A 1 90 ? -4.564 -10.162 4.365 1.00 97.94 90 PHE A O 1
ATOM 710 N N . THR A 1 91 ? -3.432 -11.007 6.106 1.00 95.12 91 THR A N 1
ATOM 711 C CA . THR A 1 91 ? -4.561 -11.764 6.663 1.00 95.12 91 THR A CA 1
ATOM 712 C C . THR A 1 91 ? -5.417 -10.873 7.565 1.00 95.12 91 THR A C 1
ATOM 714 O O . THR A 1 91 ? -6.630 -11.042 7.618 1.00 95.12 91 THR A O 1
ATOM 717 N N . GLN A 1 92 ? -4.798 -9.914 8.264 1.00 95.69 92 GLN A N 1
ATOM 718 C CA . GLN A 1 92 ? -5.481 -9.024 9.213 1.00 95.69 92 GLN A CA 1
ATOM 719 C C . GLN A 1 92 ? -5.944 -7.699 8.593 1.00 95.69 92 GLN A C 1
ATOM 721 O O . GLN A 1 92 ? -6.914 -7.105 9.063 1.00 95.69 92 GLN A O 1
ATOM 726 N N . TYR A 1 93 ? -5.238 -7.219 7.572 1.00 97.81 93 TYR A N 1
ATOM 727 C CA . TYR A 1 93 ? -5.533 -5.994 6.842 1.00 97.81 93 TYR A CA 1
ATOM 728 C C . TYR A 1 93 ? -5.578 -6.295 5.350 1.00 97.81 93 TYR A C 1
ATOM 730 O O . TYR A 1 93 ? -4.654 -6.867 4.775 1.00 97.81 93 TYR A O 1
ATOM 738 N N . ARG A 1 94 ? -6.668 -5.891 4.710 1.00 97.94 94 ARG A N 1
ATOM 739 C CA . ARG A 1 94 ? -6.879 -6.064 3.282 1.00 97.94 94 ARG A CA 1
ATOM 740 C C . ARG A 1 94 ? -6.183 -4.970 2.501 1.00 97.94 94 ARG A C 1
ATOM 742 O O . ARG A 1 94 ? -6.308 -3.788 2.809 1.00 97.94 94 ARG A O 1
ATOM 749 N N . ASP A 1 95 ? -5.522 -5.396 1.439 1.00 98.38 95 ASP A N 1
ATOM 750 C CA . ASP A 1 95 ? -4.999 -4.527 0.399 1.00 98.38 95 ASP A CA 1
ATOM 751 C C . ASP A 1 95 ? -6.033 -4.447 -0.747 1.00 98.38 95 ASP A C 1
ATOM 753 O O . ASP A 1 95 ? -6.330 -5.472 -1.375 1.00 98.38 95 ASP A O 1
ATOM 757 N N . PRO A 1 96 ? -6.608 -3.265 -1.044 1.00 97.94 96 PRO A N 1
ATOM 758 C CA . PRO A 1 96 ? -7.557 -3.096 -2.141 1.00 97.94 96 PRO A CA 1
ATOM 759 C C . PRO A 1 96 ? -6.994 -3.487 -3.511 1.00 97.94 96 PRO A C 1
ATOM 761 O O . PRO A 1 96 ? -7.770 -3.906 -4.372 1.00 97.94 96 PRO A O 1
ATOM 764 N N . CYS A 1 97 ? -5.683 -3.348 -3.711 1.00 98.12 97 CYS A N 1
ATOM 765 C CA . CYS A 1 97 ? -4.973 -3.545 -4.973 1.00 98.12 97 CYS A CA 1
ATOM 766 C C . CYS A 1 97 ? -4.540 -4.998 -5.195 1.00 98.12 97 CYS A C 1
ATOM 768 O O . CYS A 1 97 ? -4.082 -5.334 -6.281 1.00 98.12 97 CYS A O 1
ATOM 770 N N . ARG A 1 98 ? -4.700 -5.870 -4.198 1.00 97.81 98 ARG A N 1
ATOM 771 C CA . ARG A 1 98 ? -4.160 -7.233 -4.190 1.00 97.81 98 ARG A CA 1
ATOM 772 C C . ARG A 1 98 ? -5.211 -8.286 -4.550 1.00 97.81 98 ARG A C 1
ATOM 774 O O . ARG A 1 98 ? -6.347 -8.223 -4.078 1.00 97.81 98 ARG A O 1
ATOM 781 N N . LEU A 1 99 ? -4.823 -9.274 -5.361 1.00 97.44 99 LEU A N 1
ATOM 782 C CA . LEU A 1 99 ? -5.560 -10.536 -5.537 1.00 97.44 99 LEU A CA 1
ATOM 783 C C . LEU A 1 99 ? -5.006 -11.624 -4.612 1.00 97.44 99 LEU A C 1
ATOM 785 O O . LEU A 1 99 ? -5.770 -12.349 -3.978 1.00 97.44 99 LEU A O 1
ATOM 789 N N . GLY A 1 100 ? -3.681 -11.699 -4.494 1.00 97.62 100 GLY A N 1
ATOM 790 C CA . GLY A 1 100 ? -2.974 -12.685 -3.687 1.00 97.62 100 GLY A CA 1
ATOM 791 C C . GLY A 1 100 ? -1.492 -12.334 -3.512 1.00 97.62 100 GLY A C 1
ATOM 792 O O . GLY A 1 100 ? -1.045 -11.290 -3.991 1.00 97.62 100 GLY A O 1
ATOM 793 N N . PRO A 1 101 ? -0.722 -13.171 -2.794 1.00 97.75 101 PRO A N 1
ATOM 794 C CA . PRO A 1 101 ? 0.721 -12.981 -2.663 1.00 97.75 101 PRO A CA 1
ATOM 795 C C . PRO A 1 101 ? 1.397 -13.085 -4.035 1.00 97.75 101 PRO A C 1
ATOM 797 O O . PRO A 1 101 ? 1.292 -14.121 -4.691 1.00 97.75 101 PRO A O 1
ATOM 800 N N . GLY A 1 102 ? 2.080 -12.019 -4.455 1.00 95.94 102 GLY A N 1
ATOM 801 C CA . GLY A 1 102 ? 2.735 -11.947 -5.765 1.00 95.94 102 GLY A CA 1
ATOM 802 C C . GLY A 1 102 ? 1.779 -11.655 -6.930 1.00 95.94 102 GLY A C 1
ATOM 803 O O . GLY A 1 102 ? 2.183 -11.747 -8.090 1.00 95.94 102 GLY A O 1
ATOM 804 N N . GLU A 1 103 ? 0.509 -11.340 -6.643 1.00 96.19 103 GLU A N 1
ATOM 805 C CA . GLU A 1 103 ? -0.505 -11.057 -7.655 1.00 96.19 103 GLU A CA 1
ATOM 806 C C . GLU A 1 103 ? -1.344 -9.826 -7.292 1.00 96.19 103 GLU A C 1
ATOM 808 O O . GLU A 1 103 ? -2.191 -9.835 -6.388 1.00 96.19 103 GLU A O 1
ATOM 813 N N . ASP A 1 104 ? -1.119 -8.758 -8.048 1.00 97.06 104 ASP A N 1
ATOM 814 C CA . ASP A 1 104 ? -1.904 -7.533 -8.005 1.00 97.06 104 ASP A CA 1
ATOM 815 C C . ASP A 1 104 ? -3.115 -7.591 -8.945 1.00 97.06 104 ASP A C 1
ATOM 817 O O . ASP A 1 104 ? -3.146 -8.318 -9.941 1.00 97.06 104 ASP A O 1
ATOM 821 N N . LYS A 1 105 ? -4.139 -6.794 -8.634 1.00 97.06 105 LYS A N 1
ATOM 822 C CA . LYS A 1 105 ? -5.296 -6.601 -9.509 1.00 97.06 105 LYS A CA 1
ATOM 823 C C . LYS A 1 105 ? -4.861 -5.931 -10.817 1.00 97.06 105 LYS A C 1
ATOM 825 O O . LYS A 1 105 ? -3.954 -5.103 -10.800 1.00 97.06 105 LYS A O 1
ATOM 830 N N . PRO A 1 106 ? -5.568 -6.172 -11.939 1.00 94.81 106 PRO A N 1
ATOM 831 C CA . PRO A 1 106 ? -5.171 -5.642 -13.249 1.00 94.81 106 PRO A CA 1
ATOM 832 C C . PRO A 1 106 ? -5.031 -4.114 -13.331 1.00 94.81 106 PRO A C 1
ATOM 834 O O . PRO A 1 106 ? -4.299 -3.612 -14.178 1.00 94.81 106 PRO A O 1
ATOM 837 N N . TRP A 1 107 ? -5.742 -3.380 -12.471 1.00 94.94 107 TRP A N 1
ATOM 838 C CA . TRP A 1 107 ? -5.731 -1.916 -12.418 1.00 94.94 107 TRP A CA 1
ATOM 839 C C . TRP A 1 107 ? -4.697 -1.340 -11.444 1.00 94.94 107 TRP A C 1
ATOM 841 O O . TRP A 1 107 ? -4.504 -0.128 -11.425 1.00 94.94 107 TRP A O 1
ATOM 851 N N . ALA A 1 108 ? -4.058 -2.170 -10.616 1.00 96.88 108 ALA A N 1
ATOM 852 C CA . ALA A 1 108 ? -3.047 -1.703 -9.680 1.00 96.88 108 ALA A CA 1
ATOM 853 C C . ALA A 1 108 ? -1.763 -1.341 -10.432 1.00 96.88 108 ALA A C 1
ATOM 855 O O . ALA A 1 108 ? -1.346 -2.059 -11.347 1.00 96.88 108 ALA A O 1
ATOM 856 N N . LEU A 1 109 ? -1.154 -0.224 -10.038 1.00 96.62 109 LEU A N 1
ATOM 857 C CA . LEU A 1 109 ? 0.069 0.311 -10.624 1.00 96.62 109 LEU A CA 1
ATOM 858 C C . LEU A 1 109 ? 1.186 0.343 -9.580 1.00 96.62 109 LEU A C 1
ATOM 860 O O . LEU A 1 109 ? 0.924 0.461 -8.381 1.00 96.62 109 LEU A O 1
ATOM 864 N N . GLY A 1 110 ? 2.424 0.262 -10.057 1.00 97.06 110 GLY A N 1
ATOM 865 C CA . GLY A 1 110 ? 3.606 0.557 -9.268 1.00 97.06 110 GLY A CA 1
ATOM 866 C C . GLY A 1 110 ? 3.602 2.003 -8.785 1.00 97.06 110 GLY A C 1
ATOM 867 O O . GLY A 1 110 ? 3.019 2.883 -9.416 1.00 97.06 110 GLY A O 1
ATOM 868 N N . THR A 1 111 ? 4.250 2.231 -7.652 1.00 97.69 111 THR A N 1
ATOM 869 C CA . THR A 1 111 ? 4.311 3.539 -6.986 1.00 97.69 111 THR A CA 1
ATOM 870 C C . THR A 1 111 ? 5.725 4.110 -6.967 1.00 97.69 111 THR A C 1
ATOM 872 O O . THR A 1 111 ? 5.908 5.291 -6.691 1.00 97.69 111 THR A O 1
ATOM 875 N N . LEU A 1 112 ? 6.722 3.299 -7.336 1.00 95.81 112 LEU A N 1
ATOM 876 C CA . LEU A 1 112 ? 8.113 3.715 -7.433 1.00 95.81 112 LEU A CA 1
ATOM 877 C C . LEU A 1 112 ? 8.449 4.179 -8.859 1.00 95.81 112 LEU A C 1
ATOM 879 O O . LEU A 1 112 ? 8.452 3.375 -9.795 1.00 95.81 112 LEU A O 1
ATOM 883 N N . LEU A 1 113 ? 8.761 5.468 -9.014 1.00 94.06 113 LEU A N 1
ATOM 884 C CA . LEU A 1 113 ? 9.203 6.060 -10.282 1.00 94.06 113 LEU A CA 1
ATOM 885 C C . LEU A 1 113 ? 10.690 5.777 -10.553 1.00 94.06 113 LEU A C 1
ATOM 887 O O . LEU A 1 113 ? 11.516 5.829 -9.640 1.00 94.06 113 LEU A O 1
ATOM 891 N N . ASP A 1 114 ? 11.043 5.528 -11.817 1.00 91.25 114 ASP A N 1
ATOM 892 C CA . ASP A 1 114 ? 12.436 5.494 -12.271 1.00 91.25 114 ASP A CA 1
ATOM 893 C C . ASP A 1 114 ? 12.991 6.926 -12.277 1.00 91.25 114 ASP A C 1
ATOM 895 O O . ASP A 1 114 ? 12.542 7.810 -13.012 1.00 91.25 114 ASP A O 1
ATOM 899 N N . THR A 1 115 ? 13.997 7.164 -11.437 1.00 89.38 115 THR A N 1
ATOM 900 C CA . THR A 1 115 ? 14.585 8.493 -11.242 1.00 89.38 115 THR A CA 1
ATOM 901 C C . THR A 1 115 ? 15.326 9.014 -12.472 1.00 89.38 115 THR A C 1
ATOM 903 O O . THR A 1 115 ? 15.545 10.221 -12.576 1.00 89.38 115 THR A O 1
ATOM 906 N N . SER A 1 116 ? 15.675 8.151 -13.433 1.00 88.06 116 SER A N 1
ATOM 907 C CA . SER A 1 116 ? 16.339 8.555 -14.676 1.00 88.06 116 SER A CA 1
ATOM 908 C C . SER A 1 116 ? 15.441 9.352 -15.631 1.00 88.06 116 SER A C 1
ATOM 910 O O . SER A 1 116 ? 15.967 10.075 -16.478 1.00 88.06 116 SER A O 1
ATOM 912 N N . GLY A 1 117 ? 14.113 9.247 -15.493 1.00 84.38 117 GLY A N 1
ATOM 913 C CA . GLY A 1 117 ? 13.124 9.977 -16.298 1.00 84.38 117 GLY A CA 1
ATOM 914 C C . GLY A 1 117 ? 12.420 11.120 -15.561 1.00 84.38 117 GLY A C 1
ATOM 915 O O . GLY A 1 117 ? 11.561 11.776 -16.135 1.00 84.38 117 GLY A O 1
ATOM 916 N N . LEU A 1 118 ? 12.760 11.388 -14.295 1.00 83.81 118 LEU A N 1
ATOM 917 C CA . LEU A 1 118 ? 11.974 12.283 -13.432 1.00 83.81 118 LEU A CA 1
ATOM 918 C C . LEU A 1 118 ? 11.883 13.739 -13.934 1.00 83.81 118 LEU A C 1
ATOM 920 O O . LEU A 1 118 ? 10.957 14.458 -13.571 1.00 83.81 118 LEU A O 1
ATOM 924 N N . TYR A 1 119 ? 12.850 14.176 -14.744 1.00 87.88 119 TYR A N 1
ATOM 925 C CA . TYR A 1 119 ? 12.933 15.543 -15.270 1.00 87.88 119 TYR A CA 1
ATOM 926 C C . TYR A 1 119 ? 12.575 15.650 -16.755 1.00 87.88 119 TYR A C 1
ATOM 928 O O . TYR A 1 119 ? 12.785 16.706 -17.352 1.00 87.88 119 TYR A O 1
ATOM 936 N N . ASP A 1 120 ? 12.068 14.573 -17.353 1.00 92.88 120 ASP A N 1
ATOM 937 C CA . ASP A 1 120 ? 11.592 14.602 -18.729 1.00 92.88 120 ASP A CA 1
ATOM 938 C C . ASP A 1 120 ? 10.362 15.522 -18.843 1.00 92.88 120 ASP A C 1
ATOM 940 O O . ASP A 1 120 ? 9.506 15.567 -17.951 1.00 92.88 120 ASP A O 1
ATOM 944 N N . GLU A 1 121 ? 10.252 16.261 -19.950 1.00 91.25 121 GLU A N 1
ATOM 945 C CA . GLU A 1 121 ? 9.121 17.172 -20.167 1.00 91.25 121 GLU A CA 1
ATOM 946 C C . GLU A 1 121 ? 7.786 16.408 -20.196 1.00 91.25 121 GLU A C 1
ATOM 948 O O . GLU A 1 121 ? 6.773 16.932 -19.721 1.00 91.25 121 GLU A O 1
ATOM 953 N N . GLU A 1 122 ? 7.790 15.153 -20.664 1.00 88.75 122 GLU A N 1
ATOM 954 C CA . GLU A 1 122 ? 6.621 14.271 -20.752 1.00 88.75 122 GLU A CA 1
ATOM 955 C C . GLU A 1 122 ? 5.982 13.911 -19.398 1.00 88.75 122 GLU A C 1
ATOM 957 O O . GLU A 1 122 ? 4.824 13.493 -19.379 1.00 88.75 122 GLU A O 1
ATOM 962 N N . VAL A 1 123 ? 6.691 14.083 -18.274 1.00 92.19 123 VAL A N 1
ATOM 963 C CA . VAL A 1 123 ? 6.192 13.804 -16.907 1.00 92.19 123 VAL A CA 1
ATOM 964 C C . VAL A 1 123 ? 6.290 15.014 -15.973 1.00 92.19 123 VAL A C 1
ATOM 966 O O . VAL A 1 123 ? 6.140 14.896 -14.757 1.00 92.19 123 VAL A O 1
ATOM 969 N N . SER A 1 124 ? 6.518 16.200 -16.535 1.00 92.69 124 SER A N 1
ATOM 970 C CA . SER A 1 124 ? 6.787 17.433 -15.785 1.00 92.69 124 SER A CA 1
ATOM 971 C C . SER A 1 124 ? 5.568 18.044 -15.073 1.00 92.69 124 SER A C 1
ATOM 973 O O . SER A 1 124 ? 5.718 18.986 -14.291 1.00 92.69 124 SER A O 1
ATOM 975 N N . SER A 1 125 ? 4.357 17.526 -15.311 1.00 95.19 125 SER A N 1
ATOM 976 C CA . SER A 1 125 ? 3.117 17.974 -14.661 1.00 95.19 125 SER A CA 1
ATOM 977 C C . SER A 1 125 ? 2.254 16.799 -14.179 1.00 95.19 125 SER A C 1
ATOM 979 O O . SER A 1 125 ? 2.346 15.702 -14.733 1.00 95.19 125 SER A O 1
ATOM 981 N N . PRO A 1 126 ? 1.345 17.006 -13.208 1.00 96.31 126 PRO A N 1
ATOM 982 C CA . PRO A 1 126 ? 0.417 15.960 -12.773 1.00 96.31 126 PRO A CA 1
ATOM 983 C C . PRO A 1 126 ? -0.416 15.354 -13.917 1.00 96.31 126 PRO A C 1
ATOM 985 O O . PRO A 1 126 ? -0.578 14.139 -13.991 1.00 96.31 126 PRO A O 1
ATOM 988 N N . GLU A 1 127 ? -0.912 16.178 -14.844 1.00 97.25 127 GLU A N 1
ATOM 989 C CA . GLU A 1 127 ? -1.756 15.740 -15.965 1.00 97.25 127 GLU A CA 1
ATOM 990 C C . GLU A 1 127 ? -0.967 14.969 -17.027 1.00 97.25 127 GLU A C 1
ATOM 992 O O . GLU A 1 127 ? -1.513 14.087 -17.691 1.00 97.25 127 GLU A O 1
ATOM 997 N N . SER A 1 128 ? 0.304 15.322 -17.227 1.00 96.19 128 SER A N 1
ATOM 998 C CA . SER A 1 128 ? 1.183 14.620 -18.163 1.00 96.19 128 SER A CA 1
ATOM 999 C C . SER A 1 128 ? 1.615 13.274 -17.582 1.00 96.19 128 SER A C 1
ATOM 1001 O O . SER A 1 128 ? 1.417 12.250 -18.236 1.00 96.19 128 SER A O 1
ATOM 1003 N N . LEU A 1 129 ? 2.019 13.243 -16.306 1.00 96.00 129 LEU A N 1
ATOM 1004 C CA . LEU A 1 129 ? 2.298 12.005 -15.579 1.00 96.00 129 LEU A CA 1
ATOM 1005 C C . LEU A 1 129 ? 1.085 11.061 -15.561 1.00 96.00 129 LEU A C 1
ATOM 1007 O O . LEU A 1 129 ? 1.242 9.869 -15.811 1.00 96.00 129 LEU A O 1
ATOM 1011 N N . GLN A 1 130 ? -0.131 11.573 -15.337 1.00 97.06 130 GLN A N 1
ATOM 1012 C CA . GLN A 1 130 ? -1.347 10.757 -15.407 1.00 97.06 130 GLN A CA 1
ATOM 1013 C C . GLN A 1 130 ? -1.491 10.067 -16.774 1.00 97.06 130 GLN A C 1
ATOM 1015 O O . GLN A 1 130 ? -1.687 8.853 -16.828 1.00 97.06 130 GLN A O 1
ATOM 1020 N N . LYS A 1 131 ? -1.359 10.817 -17.877 1.00 96.25 131 LYS A N 1
ATOM 1021 C CA . LYS A 1 131 ? -1.453 10.264 -19.242 1.00 96.25 131 LYS A CA 1
ATOM 1022 C C . LYS A 1 131 ? -0.397 9.190 -19.498 1.00 96.25 131 LYS A C 1
ATOM 1024 O O . LYS A 1 131 ? -0.697 8.180 -20.132 1.00 96.25 131 LYS A O 1
ATOM 1029 N N . VAL A 1 132 ? 0.821 9.398 -18.995 1.00 94.75 132 VAL A N 1
ATOM 1030 C CA . VAL A 1 132 ? 1.909 8.414 -19.076 1.00 94.75 132 VAL A CA 1
ATOM 1031 C C . VAL A 1 132 ? 1.557 7.147 -18.292 1.00 94.75 132 VAL A C 1
ATOM 1033 O O . VAL A 1 132 ? 1.743 6.050 -18.809 1.00 94.75 132 VAL A O 1
ATOM 1036 N N . MET A 1 133 ? 0.990 7.270 -17.088 1.00 95.50 133 MET A N 1
ATOM 1037 C CA . MET A 1 133 ? 0.613 6.120 -16.253 1.00 95.50 133 MET A CA 1
ATOM 1038 C C . MET A 1 133 ? -0.579 5.324 -16.805 1.00 95.50 133 MET A C 1
ATOM 1040 O O . MET A 1 133 ? -0.656 4.107 -16.616 1.00 95.50 133 MET A O 1
ATOM 1044 N N . GLU A 1 134 ? -1.497 5.965 -17.529 1.00 95.12 134 GLU A N 1
ATOM 1045 C CA . GLU A 1 134 ? -2.609 5.290 -18.216 1.00 95.12 134 GLU A CA 1
ATOM 1046 C C . GLU A 1 134 ? -2.128 4.449 -19.418 1.00 95.12 134 GLU A C 1
ATOM 1048 O O . GLU A 1 134 ? -2.761 3.452 -19.777 1.00 95.12 134 GLU A O 1
ATOM 1053 N N . ASN A 1 135 ? -0.969 4.782 -19.994 1.00 93.56 135 ASN A N 1
ATOM 1054 C CA . ASN A 1 135 ? -0.356 4.070 -21.111 1.00 93.56 135 ASN A CA 1
ATOM 1055 C C . ASN A 1 135 ? 0.631 2.976 -20.635 1.00 93.56 135 ASN A C 1
ATOM 1057 O O . ASN A 1 135 ? 1.460 3.200 -19.759 1.00 93.56 135 ASN A O 1
ATOM 1061 N N . GLU A 1 136 ? 0.556 1.766 -21.204 1.00 91.75 136 GLU A N 1
ATOM 1062 C CA . GLU A 1 136 ? 1.405 0.642 -20.772 1.00 91.75 136 GLU A CA 1
ATOM 1063 C C . GLU A 1 136 ? 2.891 0.860 -21.089 1.00 91.75 136 GLU A C 1
ATOM 1065 O O . GLU A 1 136 ? 3.752 0.532 -20.271 1.00 91.75 136 GLU A O 1
ATOM 1070 N N . GLU A 1 137 ? 3.207 1.421 -22.253 1.00 90.19 137 GLU A N 1
ATOM 1071 C CA . GLU A 1 137 ? 4.575 1.763 -22.639 1.00 90.19 137 GLU A CA 1
ATOM 1072 C C . GLU A 1 137 ? 5.144 2.872 -21.746 1.00 90.19 137 GLU A C 1
ATOM 1074 O O . GLU A 1 137 ? 6.276 2.753 -21.283 1.00 90.19 137 GLU A O 1
ATOM 1079 N N . GLY A 1 138 ? 4.334 3.883 -21.423 1.00 92.06 138 GLY A N 1
ATOM 1080 C CA . GLY A 1 138 ? 4.685 4.951 -20.489 1.00 92.06 138 GLY A CA 1
ATOM 1081 C C . GLY A 1 138 ? 4.998 4.411 -19.095 1.00 92.06 138 GLY A C 1
ATOM 1082 O O . GLY A 1 138 ? 6.028 4.746 -18.512 1.00 92.06 138 GLY A O 1
ATOM 1083 N N . ARG A 1 139 ? 4.188 3.476 -18.582 1.00 92.56 139 ARG A N 1
ATOM 1084 C CA . ARG A 1 139 ? 4.502 2.784 -17.321 1.00 92.56 139 ARG A CA 1
ATOM 1085 C C . ARG A 1 139 ? 5.846 2.065 -17.373 1.00 92.56 139 ARG A C 1
ATOM 1087 O O . ARG A 1 139 ? 6.610 2.173 -16.423 1.00 92.56 139 ARG A O 1
ATOM 1094 N N . LYS A 1 140 ? 6.151 1.353 -18.461 1.00 89.75 140 LYS A N 1
ATOM 1095 C CA . LYS A 1 140 ? 7.430 0.633 -18.636 1.00 89.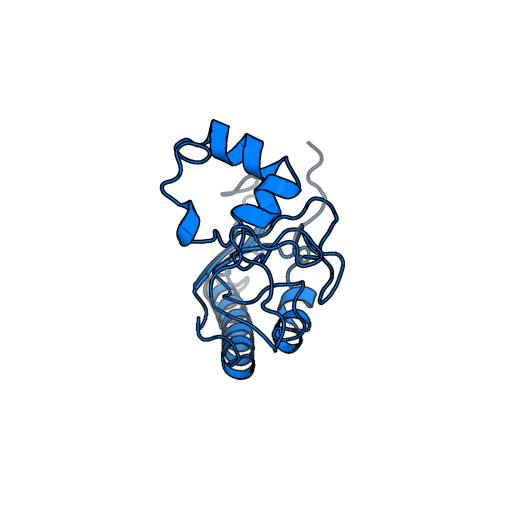75 140 LYS A CA 1
ATOM 1096 C C . LYS A 1 140 ? 8.649 1.552 -18.691 1.00 89.75 140 LYS A C 1
ATOM 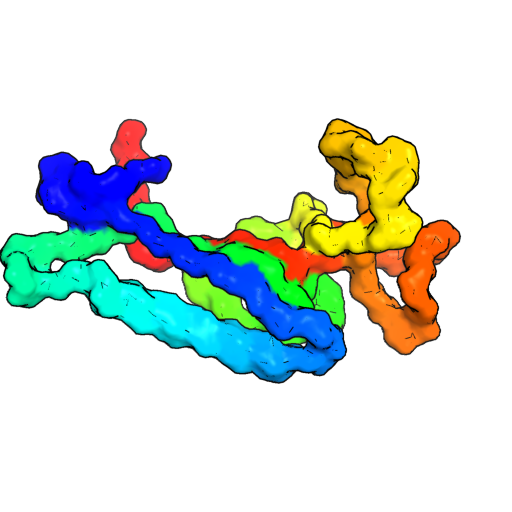1098 O O . LYS A 1 140 ? 9.751 1.086 -18.421 1.00 89.75 140 LYS A O 1
ATOM 1103 N N . GLU A 1 141 ? 8.461 2.811 -19.068 1.00 89.31 141 GLU A N 1
ATOM 1104 C CA . GLU A 1 141 ? 9.535 3.799 -19.139 1.00 89.31 141 GLU A CA 1
ATOM 1105 C C . GLU A 1 141 ? 9.768 4.526 -17.810 1.00 89.31 141 GLU A C 1
ATOM 1107 O O . GLU A 1 141 ? 10.917 4.799 -17.470 1.00 89.31 141 GLU A O 1
ATOM 1112 N N . TYR A 1 142 ? 8.701 4.805 -17.055 1.00 92.50 142 TYR A N 1
ATOM 1113 C CA . TYR A 1 142 ? 8.768 5.689 -15.887 1.00 92.50 142 TYR A CA 1
ATOM 1114 C C . TYR A 1 142 ? 8.536 5.006 -14.537 1.00 92.50 142 TYR A C 1
ATOM 1116 O O . TYR A 1 142 ? 8.797 5.630 -13.512 1.00 92.50 142 TYR A O 1
ATOM 1124 N N . LEU A 1 143 ? 8.067 3.756 -14.490 1.00 93.50 143 LEU A N 1
ATOM 1125 C CA . LEU A 1 143 ? 7.990 2.979 -13.248 1.00 93.50 143 LEU A CA 1
ATOM 1126 C C . LEU A 1 143 ? 9.174 2.029 -13.132 1.00 93.50 143 LEU A C 1
ATOM 1128 O O . LEU A 1 143 ? 9.614 1.430 -14.110 1.00 93.50 143 LEU A O 1
ATOM 1132 N N . VAL A 1 144 ? 9.635 1.817 -11.904 1.00 92.44 144 VAL A N 1
ATOM 1133 C CA . VAL A 1 144 ? 10.611 0.770 -11.609 1.00 92.44 144 VAL A CA 1
ATOM 1134 C C . VAL A 1 144 ? 9.921 -0.588 -11.690 1.00 92.44 144 VAL A C 1
ATOM 1136 O O . VAL A 1 144 ? 8.906 -0.817 -11.031 1.00 92.44 144 VAL A O 1
ATOM 1139 N N . PHE A 1 145 ? 10.487 -1.516 -12.461 1.00 91.25 145 PHE A N 1
ATOM 1140 C CA . PHE A 1 145 ? 10.078 -2.925 -12.488 1.00 91.25 145 PHE A CA 1
ATOM 1141 C C . PHE A 1 145 ? 11.083 -3.811 -11.744 1.00 91.25 145 PHE A C 1
ATOM 1143 O O . PHE A 1 145 ? 12.264 -3.454 -11.680 1.00 91.25 145 PHE A O 1
ATOM 1150 N N . PRO A 1 146 ? 10.659 -4.985 -11.233 1.00 86.12 146 PRO A N 1
ATOM 1151 C CA . PRO A 1 146 ? 11.569 -5.954 -10.632 1.00 86.12 146 PRO A CA 1
ATOM 1152 C C . PRO A 1 146 ? 12.750 -6.263 -11.558 1.00 86.12 146 PRO A C 1
ATOM 1154 O O . PRO A 1 146 ? 12.570 -6.624 -12.727 1.00 86.12 146 PRO A O 1
ATOM 1157 N N . ALA A 1 147 ? 13.971 -6.099 -11.049 1.00 72.62 147 ALA A N 1
ATOM 1158 C CA . ALA A 1 147 ? 15.170 -6.343 -11.831 1.00 72.62 147 ALA A CA 1
ATOM 1159 C C . ALA A 1 147 ? 15.309 -7.843 -12.126 1.00 72.62 147 ALA A C 1
ATOM 1161 O O . ALA A 1 147 ? 15.331 -8.678 -11.225 1.00 72.62 147 ALA A O 1
ATOM 1162 N N . SER A 1 148 ? 15.456 -8.214 -13.401 1.00 60.69 148 SER A N 1
ATOM 1163 C CA . SER A 1 148 ? 15.898 -9.573 -13.726 1.00 60.69 148 SER A CA 1
ATOM 1164 C C . SER A 1 148 ? 17.308 -9.781 -13.162 1.00 60.69 148 SER A C 1
ATOM 1166 O O . SER A 1 148 ? 18.155 -8.906 -13.352 1.00 60.69 148 SER A O 1
ATOM 1168 N N . LYS A 1 149 ? 17.583 -10.948 -12.561 1.00 55.78 149 LYS A N 1
ATOM 1169 C CA . LYS A 1 149 ? 18.856 -11.329 -11.899 1.00 55.78 149 LYS A CA 1
ATOM 1170 C C . LYS A 1 149 ? 20.151 -11.124 -12.711 1.00 55.78 149 LYS A C 1
ATOM 1172 O O . LYS A 1 149 ? 21.230 -11.353 -12.180 1.00 55.78 149 LYS A O 1
ATOM 1177 N N . ASN A 1 150 ? 20.064 -10.695 -13.971 1.00 44.59 150 ASN A N 1
ATOM 1178 C CA . ASN A 1 150 ? 21.187 -10.607 -14.893 1.00 44.59 150 ASN A CA 1
ATOM 1179 C C . ASN A 1 150 ? 21.602 -9.202 -15.370 1.00 44.59 150 ASN A C 1
ATOM 1181 O O . ASN A 1 150 ? 22.618 -9.167 -16.054 1.00 44.59 150 ASN A O 1
ATOM 1185 N N . HIS A 1 151 ? 20.948 -8.060 -15.078 1.00 46.56 151 HIS A N 1
ATOM 1186 C CA . HIS A 1 151 ? 21.412 -6.794 -15.702 1.00 46.56 151 HIS A CA 1
ATOM 1187 C C . HIS A 1 151 ? 21.124 -5.442 -15.012 1.00 46.56 151 HIS A C 1
ATOM 1189 O O . HIS A 1 151 ? 20.043 -5.208 -14.496 1.00 46.56 151 HIS A O 1
ATOM 1195 N N . CYS A 1 152 ? 22.132 -4.561 -15.183 1.00 42.62 152 CYS A N 1
ATOM 1196 C CA . CYS A 1 152 ? 22.274 -3.088 -15.166 1.00 42.62 152 CYS A CA 1
ATOM 1197 C C . CYS A 1 152 ? 21.149 -2.151 -14.654 1.00 42.62 152 CYS A C 1
ATOM 1199 O O . CYS A 1 152 ? 19.991 -2.339 -15.008 1.00 42.62 152 CYS A O 1
ATOM 1201 N N . PRO A 1 153 ? 21.534 -1.013 -14.030 1.00 51.81 153 PRO A N 1
ATOM 1202 C CA . PRO A 1 153 ? 20.652 -0.102 -13.283 1.00 51.81 153 PRO A CA 1
ATOM 1203 C C . PRO A 1 153 ? 19.716 0.811 -14.103 1.00 51.81 153 PRO A C 1
ATOM 1205 O O . PRO A 1 153 ? 18.999 1.596 -13.504 1.00 51.81 153 PRO A O 1
ATOM 1208 N N . SER A 1 154 ? 19.704 0.753 -15.441 1.00 54.28 154 SER A N 1
ATOM 1209 C CA . SER A 1 154 ? 18.845 1.620 -16.272 1.00 54.28 154 SER A CA 1
ATOM 1210 C C . SER A 1 154 ? 17.918 0.783 -17.154 1.00 54.28 154 SER A C 1
ATOM 1212 O O . SER A 1 154 ? 18.385 -0.050 -17.944 1.00 54.28 154 SER A O 1
ATOM 1214 N N . GLN A 1 155 ? 16.606 0.988 -16.983 1.00 62.00 155 GLN A N 1
ATOM 1215 C CA . GLN A 1 155 ? 15.540 0.317 -17.739 1.00 62.00 155 GLN A CA 1
ATOM 1216 C C . GLN A 1 155 ? 15.092 1.134 -18.968 1.00 62.00 155 GLN A C 1
ATOM 1218 O O . GLN A 1 155 ? 14.561 0.555 -19.921 1.00 62.00 155 GLN A O 1
ATOM 1223 N N . LYS A 1 156 ? 15.400 2.440 -19.006 1.00 58.28 156 LYS A N 1
ATOM 1224 C CA . LYS A 1 156 ? 15.053 3.357 -20.103 1.00 58.28 156 LYS A CA 1
ATOM 1225 C C . LYS A 1 156 ? 15.568 2.853 -21.461 1.00 58.28 156 LYS A C 1
ATOM 1227 O O . LYS A 1 156 ? 16.749 2.550 -21.636 1.00 58.28 156 LYS A O 1
ATOM 1232 N N . GLY A 1 157 ? 14.661 2.733 -22.435 1.00 55.19 157 GLY A N 1
ATOM 1233 C CA . GLY A 1 157 ? 14.966 2.322 -23.813 1.00 55.19 157 GLY A CA 1
ATOM 1234 C C . GLY A 1 157 ? 15.190 0.818 -24.047 1.00 55.19 157 GLY A C 1
ATOM 1235 O O . GLY A 1 157 ? 15.531 0.421 -25.166 1.00 55.19 157 GLY A O 1
ATOM 1236 N N . ARG A 1 158 ? 15.000 -0.051 -23.041 1.00 59.94 158 ARG A N 1
ATOM 1237 C CA . ARG A 1 158 ? 15.169 -1.507 -23.204 1.00 59.94 158 ARG A CA 1
ATOM 1238 C C . ARG A 1 158 ? 13.861 -2.215 -23.554 1.00 59.94 158 ARG A C 1
ATOM 1240 O O . ARG A 1 158 ? 12.877 -2.142 -22.833 1.00 59.94 158 ARG A O 1
ATOM 1247 N N . LYS A 1 159 ? 13.894 -3.032 -24.611 1.00 54.00 159 LYS A N 1
ATOM 1248 C CA . LYS A 1 159 ? 12.808 -3.952 -25.005 1.00 54.00 159 LYS A CA 1
ATOM 1249 C C . LYS A 1 159 ? 12.853 -5.268 -24.215 1.00 54.00 159 LYS A C 1
ATOM 1251 O O . LYS A 1 159 ? 12.818 -6.346 -24.807 1.00 54.00 159 LYS A O 1
ATOM 1256 N N . ILE A 1 160 ? 13.017 -5.206 -22.894 1.00 57.81 160 ILE A N 1
ATOM 1257 C CA . ILE A 1 160 ? 12.858 -6.405 -22.059 1.00 57.81 160 ILE A CA 1
ATOM 1258 C C . ILE A 1 160 ? 11.349 -6.646 -21.915 1.00 57.81 160 ILE A C 1
ATOM 1260 O O . ILE A 1 160 ? 10.610 -5.672 -21.758 1.00 57.81 160 ILE A O 1
ATOM 1264 N N . PRO A 1 161 ? 10.852 -7.896 -21.977 1.00 59.75 161 PRO A N 1
ATOM 1265 C CA . PRO A 1 161 ? 9.462 -8.185 -21.653 1.00 59.75 161 PRO A CA 1
ATOM 1266 C C . PRO A 1 161 ? 9.232 -7.915 -20.158 1.00 59.75 161 PRO A C 1
ATOM 1268 O O . PRO A 1 161 ? 9.389 -8.799 -19.319 1.00 59.75 161 PRO A O 1
ATOM 1271 N N . LEU A 1 162 ? 8.919 -6.667 -19.815 1.00 68.75 162 LEU A N 1
ATOM 1272 C CA . LEU A 1 162 ? 8.493 -6.285 -18.476 1.00 68.75 162 LEU A CA 1
ATOM 1273 C C . LEU A 1 162 ? 7.051 -6.758 -18.298 1.00 68.75 162 LEU A C 1
ATOM 1275 O O . LEU A 1 162 ? 6.181 -6.437 -19.111 1.00 68.75 162 LEU A O 1
ATOM 1279 N N . LYS A 1 163 ? 6.817 -7.568 -17.265 1.00 74.56 163 LYS A N 1
ATOM 1280 C CA . LYS A 1 163 ? 5.495 -8.091 -16.917 1.00 74.56 163 LYS A CA 1
ATOM 1281 C C . LYS A 1 163 ? 4.946 -7.314 -15.722 1.00 74.56 163 LYS A C 1
ATOM 1283 O O . LYS A 1 163 ? 5.676 -7.066 -14.769 1.00 74.56 163 LYS A O 1
ATOM 1288 N N . GLY A 1 164 ? 3.654 -6.996 -15.759 1.00 82.44 164 GLY A N 1
ATOM 1289 C CA . GLY A 1 164 ? 2.964 -6.274 -14.689 1.00 82.44 164 GLY A CA 1
ATOM 1290 C C . GLY A 1 164 ? 2.944 -4.764 -14.915 1.00 82.44 164 GLY A C 1
ATOM 1291 O O . GLY A 1 164 ? 3.159 -4.297 -16.030 1.00 82.44 164 GLY A O 1
ATOM 1292 N N . ASN A 1 165 ? 2.678 -4.013 -13.848 1.00 91.88 165 ASN A N 1
ATOM 1293 C CA . ASN A 1 165 ? 2.477 -2.564 -13.894 1.00 91.88 165 ASN A CA 1
ATOM 1294 C C . ASN A 1 165 ? 3.481 -1.794 -13.014 1.00 91.88 165 ASN A C 1
ATOM 1296 O O . ASN A 1 165 ? 3.149 -0.715 -12.539 1.00 91.88 165 ASN A O 1
ATOM 1300 N N . GLY A 1 166 ? 4.684 -2.332 -12.788 1.00 93.88 166 GLY A N 1
ATOM 1301 C CA . GLY A 1 166 ? 5.720 -1.734 -11.935 1.00 93.88 166 GLY A CA 1
ATOM 1302 C C . GLY A 1 166 ? 5.686 -2.221 -10.480 1.00 93.88 166 GLY A C 1
ATOM 1303 O O . GLY A 1 166 ? 4.819 -3.005 -10.089 1.00 93.88 166 GLY A O 1
ATOM 1304 N N . ARG A 1 167 ? 6.661 -1.775 -9.681 1.00 96.00 167 ARG A N 1
ATOM 1305 C CA . ARG A 1 167 ? 6.794 -2.094 -8.252 1.00 96.00 167 ARG A CA 1
ATOM 1306 C C . ARG A 1 167 ? 5.907 -1.178 -7.418 1.00 96.00 167 ARG A C 1
ATOM 1308 O O . ARG A 1 167 ? 6.105 0.037 -7.384 1.00 96.00 167 ARG A O 1
ATOM 1315 N N . ARG A 1 168 ? 4.917 -1.764 -6.750 1.00 97.88 168 ARG A N 1
ATOM 1316 C CA . ARG A 1 168 ? 4.021 -1.075 -5.816 1.00 97.88 168 ARG A CA 1
ATOM 1317 C C . ARG A 1 168 ? 4.517 -1.309 -4.398 1.00 97.88 168 ARG A C 1
ATOM 1319 O O . ARG A 1 168 ? 4.299 -2.389 -3.860 1.00 97.88 168 ARG A O 1
ATOM 1326 N N . ILE A 1 169 ? 5.209 -0.320 -3.843 1.00 98.19 169 ILE A N 1
ATOM 1327 C CA . ILE A 1 169 ? 5.863 -0.416 -2.527 1.00 98.19 169 ILE A CA 1
ATOM 1328 C C . ILE A 1 169 ? 5.177 0.438 -1.459 1.00 98.19 169 ILE A C 1
ATOM 1330 O O . ILE A 1 169 ? 5.368 0.206 -0.267 1.00 98.19 169 ILE A O 1
ATOM 1334 N N . ASP A 1 170 ? 4.336 1.380 -1.888 1.00 98.75 170 ASP A N 1
ATOM 1335 C CA . ASP A 1 170 ? 3.494 2.189 -1.019 1.00 98.75 170 ASP A CA 1
ATOM 1336 C C . ASP A 1 170 ? 2.129 1.517 -0.877 1.00 98.75 170 ASP A C 1
ATOM 1338 O O . ASP A 1 170 ? 1.445 1.219 -1.865 1.00 98.75 170 ASP A O 1
ATOM 1342 N N . TYR A 1 171 ? 1.718 1.269 0.364 1.00 98.69 171 TYR A N 1
ATOM 1343 C CA . TYR A 1 171 ? 0.495 0.532 0.666 1.00 98.69 171 TYR A CA 1
ATOM 1344 C C . TYR A 1 171 ? -0.504 1.392 1.428 1.00 98.69 171 TYR A C 1
ATOM 1346 O O . TYR A 1 171 ? -0.148 2.257 2.227 1.00 98.69 171 TYR A O 1
ATOM 1354 N N . ILE A 1 172 ? -1.783 1.086 1.209 1.00 98.50 172 ILE A N 1
ATOM 1355 C CA . ILE A 1 172 ? -2.902 1.515 2.046 1.00 98.50 172 ILE A CA 1
ATOM 1356 C C . ILE A 1 172 ? -3.735 0.262 2.317 1.00 98.50 172 ILE A C 1
ATOM 1358 O O . ILE A 1 172 ? -4.386 -0.273 1.420 1.00 98.50 172 ILE A O 1
ATOM 1362 N N . LEU A 1 173 ? -3.683 -0.224 3.550 1.00 98.50 173 LEU A N 1
ATOM 1363 C CA . LEU A 1 173 ? -4.327 -1.444 4.018 1.00 98.50 173 LEU A CA 1
ATOM 1364 C C . LEU A 1 173 ? -5.434 -1.095 5.010 1.00 98.50 173 LEU A C 1
ATOM 1366 O O . LEU A 1 173 ? -5.270 -0.185 5.820 1.00 98.50 173 LEU A O 1
ATOM 1370 N N . TYR A 1 174 ? -6.536 -1.839 5.005 1.00 97.50 174 TYR A N 1
ATOM 1371 C CA . TYR A 1 174 ? -7.651 -1.610 5.929 1.00 97.50 174 TYR A CA 1
ATOM 1372 C C . TYR A 1 174 ? -8.134 -2.909 6.572 1.00 97.50 174 TYR A C 1
ATOM 1374 O O . TYR A 1 174 ? -8.155 -3.960 5.937 1.00 97.50 174 TYR A O 1
ATOM 1382 N N . ARG A 1 175 ? -8.547 -2.858 7.838 1.00 94.69 175 ARG A N 1
ATOM 1383 C CA . ARG A 1 175 ? -9.141 -4.017 8.520 1.00 94.69 175 ARG A CA 1
ATOM 1384 C C . ARG A 1 175 ? -10.653 -4.051 8.298 1.00 94.69 175 ARG A C 1
ATOM 1386 O O . ARG A 1 175 ? -11.323 -3.040 8.487 1.00 94.69 175 ARG A O 1
ATOM 1393 N N . GLU A 1 176 ? -11.193 -5.214 7.933 1.00 84.94 176 GLU A N 1
ATOM 1394 C CA . GLU A 1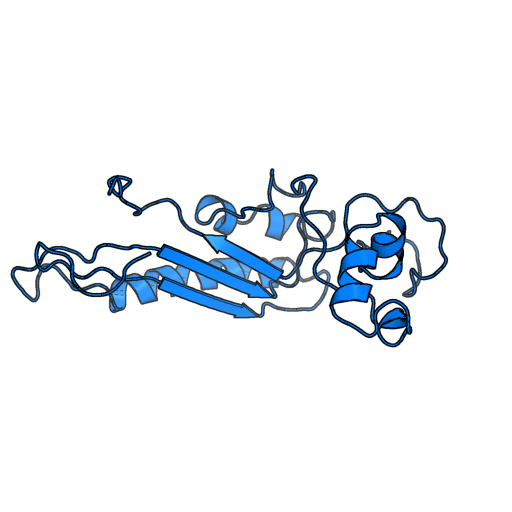 176 ? -12.650 -5.420 7.850 1.00 84.94 176 GLU A CA 1
ATOM 1395 C C . GLU A 1 176 ? -13.278 -5.780 9.204 1.00 84.94 176 GLU A C 1
ATOM 1397 O O . GLU A 1 176 ? -14.402 -5.380 9.506 1.00 84.94 176 GLU A O 1
ATOM 1402 N N . GLU A 1 177 ? -12.555 -6.534 10.035 1.00 68.62 177 GLU A N 1
ATOM 1403 C CA . GLU A 1 177 ? -13.040 -6.979 11.340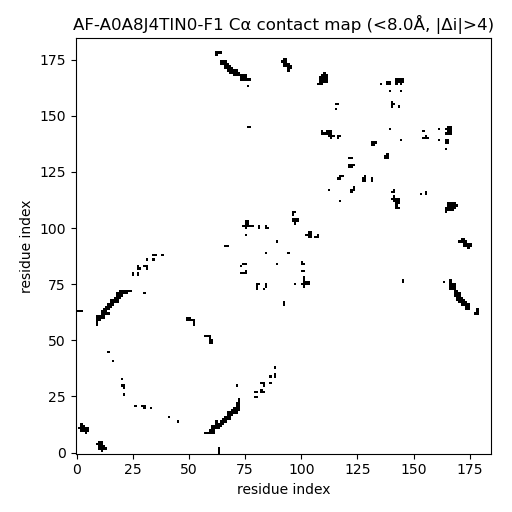 1.00 68.62 177 GLU A CA 1
ATOM 1404 C C . GLU A 1 177 ? -13.249 -5.796 12.301 1.00 68.62 177 GLU A C 1
ATOM 1406 O O . GLU A 1 177 ? -12.348 -4.988 12.532 1.00 68.62 177 GLU A O 1
ATOM 1411 N N . GLY A 1 178 ? -14.451 -5.705 12.879 1.00 58.88 178 GLY A N 1
ATOM 1412 C CA . GLY A 1 178 ? -14.859 -4.624 13.786 1.00 58.88 178 GLY A CA 1
ATOM 1413 C C . GLY A 1 178 ? -15.701 -3.517 13.138 1.00 58.88 178 GLY A C 1
ATOM 1414 O O . GLY A 1 178 ? -16.274 -2.703 13.862 1.00 58.88 178 GLY A O 1
ATOM 1415 N N . LEU A 1 179 ? -15.854 -3.511 11.807 1.00 54.56 179 LEU A N 1
ATOM 1416 C CA . LEU A 1 179 ? -16.774 -2.616 11.099 1.00 54.56 179 LEU A CA 1
ATOM 1417 C C . LEU A 1 179 ? -18.197 -3.196 11.163 1.00 54.56 179 LEU A C 1
ATOM 1419 O O . LEU A 1 179 ? -18.516 -4.172 10.485 1.00 54.56 179 LEU A O 1
ATOM 1423 N N . ARG A 1 180 ? -19.082 -2.628 11.994 1.00 50.31 180 ARG A N 1
ATOM 1424 C CA . ARG A 1 180 ? -20.509 -3.007 11.967 1.00 50.31 180 ARG A CA 1
ATOM 1425 C C . ARG A 1 180 ? -21.139 -2.518 10.658 1.00 50.31 180 ARG A C 1
ATOM 1427 O O . ARG A 1 180 ? -21.120 -1.325 10.382 1.00 50.31 180 ARG A O 1
ATOM 1434 N N . ALA A 1 181 ? -21.730 -3.439 9.896 1.00 45.88 181 ALA A N 1
ATOM 1435 C CA . ALA A 1 181 ? -22.304 -3.210 8.565 1.00 45.88 181 ALA A CA 1
ATOM 1436 C C . ALA A 1 181 ? -23.601 -2.367 8.537 1.00 45.88 181 ALA A C 1
ATOM 1438 O O . ALA A 1 181 ? -24.132 -2.096 7.460 1.00 45.88 181 ALA A O 1
ATOM 1439 N N . ASP A 1 182 ? -24.114 -1.922 9.686 1.00 45.72 182 ASP A N 1
ATOM 1440 C CA . ASP A 1 182 ? -25.432 -1.282 9.800 1.00 45.72 182 ASP A CA 1
ATOM 1441 C C . ASP A 1 182 ? -25.412 0.233 9.527 1.00 45.72 182 ASP A C 1
ATOM 1443 O O . ASP A 1 182 ? -26.098 1.014 10.183 1.00 45.72 182 ASP A O 1
ATOM 1447 N N . TRP A 1 183 ? -24.646 0.673 8.528 1.00 47.66 183 TRP A N 1
ATOM 1448 C CA . TRP A 1 183 ? -24.725 2.041 8.004 1.00 47.66 183 TRP A CA 1
ATOM 1449 C C . TRP A 1 183 ? -25.568 2.070 6.730 1.00 47.66 183 TRP A C 1
ATOM 1451 O O . TRP A 1 183 ? -25.082 2.383 5.644 1.00 47.66 183 TRP A O 1
ATOM 1461 N N . LYS A 1 184 ? -26.850 1.726 6.855 1.00 33.03 184 LYS A N 1
ATOM 1462 C CA . LYS A 1 184 ? -27.856 2.178 5.891 1.00 33.03 184 LYS A CA 1
ATOM 1463 C C . LYS A 1 184 ? -28.525 3.409 6.488 1.00 33.03 184 LYS A C 1
ATOM 1465 O O . LYS A 1 184 ? -29.352 3.278 7.386 1.00 33.03 184 LYS A O 1
ATOM 1470 N N . VAL A 1 185 ? -28.090 4.580 6.027 1.00 38.78 185 VAL A N 1
ATOM 1471 C CA . VAL A 1 185 ? -28.879 5.817 6.109 1.00 38.78 185 VAL A CA 1
ATOM 1472 C C . VAL A 1 185 ? -29.855 5.813 4.943 1.00 38.78 185 VAL A C 1
ATOM 1474 O O . VAL A 1 185 ? -29.407 5.448 3.831 1.00 38.78 185 VAL A O 1
#